Protein AF-A0AAD5USJ2-F1 (afdb_monomer_lite)

Structure (mmCIF, N/CA/C/O backbone):
data_AF-A0AAD5USJ2-F1
#
_entry.id   AF-A0AAD5USJ2-F1
#
loop_
_atom_site.group_PDB
_atom_site.id
_atom_site.type_symbol
_atom_site.label_atom_id
_atom_site.label_alt_id
_atom_site.label_comp_id
_atom_site.label_asym_id
_atom_site.label_entity_id
_atom_site.label_seq_id
_atom_site.pdbx_PDB_ins_code
_atom_site.Cartn_x
_atom_site.Cartn_y
_atom_site.Cartn_z
_atom_site.occupancy
_atom_site.B_iso_or_equiv
_atom_site.auth_seq_id
_atom_site.auth_comp_id
_atom_site.auth_asym_id
_atom_site.auth_atom_id
_atom_site.pdbx_PDB_model_num
ATOM 1 N N . MET A 1 1 ? -6.025 14.257 -30.337 1.00 33.75 1 MET A N 1
ATOM 2 C CA . MET A 1 1 ? -5.284 14.657 -29.123 1.00 33.75 1 MET A CA 1
ATOM 3 C C . MET A 1 1 ? -3.824 14.298 -29.336 1.00 33.75 1 MET A C 1
ATOM 5 O O . MET A 1 1 ? -3.564 13.199 -29.805 1.00 33.75 1 MET A O 1
ATOM 9 N N . VAL A 1 2 ? -2.898 15.233 -29.121 1.00 31.06 2 VAL A N 1
ATOM 10 C CA . VAL A 1 2 ? -1.458 14.994 -29.312 1.00 31.06 2 VAL A CA 1
ATOM 11 C C . VAL A 1 2 ? -0.993 14.044 -28.210 1.00 31.06 2 VAL A C 1
ATOM 13 O O . VAL A 1 2 ? -1.203 14.328 -27.034 1.00 31.06 2 VAL A O 1
ATOM 16 N N . GLN A 1 3 ? -0.414 12.904 -28.584 1.00 40.84 3 GLN A N 1
ATOM 17 C CA . GLN A 1 3 ? 0.202 11.975 -27.640 1.00 40.84 3 GLN A CA 1
ATOM 18 C C . GLN A 1 3 ? 1.259 12.735 -26.828 1.00 40.84 3 GLN A C 1
ATOM 20 O O . GLN A 1 3 ? 2.185 13.293 -27.415 1.00 40.84 3 GLN A O 1
ATOM 25 N N . ALA A 1 4 ? 1.113 12.794 -25.500 1.00 56.72 4 ALA A N 1
ATOM 26 C CA . ALA A 1 4 ? 2.107 13.441 -24.651 1.00 56.72 4 ALA A CA 1
ATOM 27 C C . ALA A 1 4 ? 3.484 12.798 -24.898 1.00 56.72 4 ALA A C 1
ATOM 29 O O . ALA A 1 4 ? 3.602 11.574 -24.971 1.00 56.72 4 ALA A O 1
ATOM 30 N N . ALA A 1 5 ? 4.516 13.616 -25.084 1.00 79.31 5 ALA A N 1
ATOM 31 C CA . ALA A 1 5 ? 5.892 13.143 -25.157 1.00 79.31 5 ALA A CA 1
ATOM 32 C C . ALA A 1 5 ? 6.448 12.949 -23.737 1.00 79.31 5 ALA A C 1
ATOM 34 O O . ALA A 1 5 ? 5.971 13.575 -22.787 1.00 79.31 5 ALA A O 1
ATOM 35 N N . LEU A 1 6 ? 7.468 12.100 -23.586 1.00 88.50 6 LEU A N 1
ATOM 36 C CA . LEU A 1 6 ? 8.201 12.011 -22.322 1.00 88.50 6 LEU A CA 1
ATOM 37 C C . LEU A 1 6 ? 8.867 13.363 -21.999 1.00 88.50 6 LEU A C 1
ATOM 39 O O . LEU A 1 6 ? 9.362 14.026 -22.916 1.00 88.50 6 LEU A O 1
ATOM 43 N N . PRO A 1 7 ? 8.920 13.779 -20.718 1.00 91.44 7 PRO A N 1
ATOM 44 C CA . PRO A 1 7 ? 9.649 14.979 -20.322 1.00 91.44 7 PRO A CA 1
ATOM 45 C C . PRO A 1 7 ? 11.127 14.912 -20.726 1.00 91.44 7 PRO A C 1
ATOM 47 O O . PRO A 1 7 ? 11.761 13.862 -20.610 1.00 91.44 7 PRO A O 1
ATOM 50 N N . ALA A 1 8 ? 11.704 16.048 -21.128 1.00 89.50 8 ALA A N 1
ATOM 51 C CA . ALA A 1 8 ? 13.138 16.140 -21.399 1.00 89.50 8 ALA A CA 1
ATOM 52 C C . ALA A 1 8 ? 13.951 15.688 -20.167 1.00 89.50 8 ALA A C 1
ATOM 54 O O . ALA A 1 8 ? 13.701 16.141 -19.051 1.00 89.50 8 ALA A O 1
ATOM 55 N N . GLY A 1 9 ? 14.904 14.772 -20.363 1.00 89.62 9 GLY A N 1
ATOM 56 C CA . GLY A 1 9 ? 15.682 14.147 -19.282 1.00 89.62 9 GLY A CA 1
ATOM 57 C C . GLY A 1 9 ? 15.100 12.834 -18.739 1.00 89.62 9 GLY A C 1
ATOM 58 O O . GLY A 1 9 ? 15.775 12.140 -17.981 1.00 89.62 9 GLY A O 1
ATOM 59 N N . ILE A 1 10 ? 13.889 12.447 -19.154 1.00 95.12 10 ILE A N 1
ATOM 60 C CA . ILE A 1 10 ? 13.357 11.092 -18.980 1.00 95.12 10 ILE A CA 1
ATOM 61 C C . ILE A 1 10 ? 13.534 10.345 -20.301 1.00 95.12 10 ILE A C 1
ATOM 63 O O . ILE A 1 10 ? 12.763 10.523 -21.240 1.00 95.12 10 ILE A O 1
ATOM 67 N N . VAL A 1 11 ? 14.567 9.505 -20.364 1.00 94.50 11 VAL A N 1
ATOM 68 C CA . VAL A 1 11 ? 14.884 8.692 -21.543 1.00 94.50 11 VAL A CA 1
ATOM 69 C C . VAL A 1 11 ? 14.785 7.227 -21.153 1.00 94.50 11 VAL A C 1
ATOM 71 O O . VAL A 1 11 ? 15.561 6.746 -20.329 1.00 94.50 11 VAL A O 1
ATOM 74 N N . VAL A 1 12 ? 13.806 6.524 -21.718 1.00 94.50 12 VAL A N 1
ATOM 75 C CA . VAL A 1 12 ? 13.716 5.070 -21.560 1.00 94.50 12 VAL A CA 1
ATOM 76 C C . VAL A 1 12 ? 14.845 4.443 -22.381 1.00 94.50 12 VAL A C 1
ATOM 78 O O . VAL A 1 12 ? 15.003 4.832 -23.536 1.00 94.50 12 VAL A O 1
ATOM 81 N N . PRO A 1 13 ? 15.643 3.518 -21.818 1.00 96.62 13 PRO A N 1
ATOM 82 C CA . PRO A 1 13 ? 16.751 2.915 -22.551 1.00 96.62 13 PRO A CA 1
ATOM 83 C C . PRO A 1 13 ? 16.312 2.210 -23.835 1.00 96.62 13 PRO A C 1
ATOM 85 O O . PRO A 1 13 ? 15.250 1.581 -23.866 1.00 96.62 13 PRO A O 1
ATOM 88 N N . ASP A 1 14 ? 17.169 2.269 -24.855 1.00 94.44 14 ASP A N 1
ATOM 89 C CA . ASP A 1 14 ? 16.954 1.601 -26.139 1.00 94.44 14 ASP A CA 1
ATOM 90 C C . ASP A 1 14 ? 16.688 0.098 -25.969 1.00 94.44 14 ASP A C 1
ATOM 92 O O . ASP A 1 14 ? 17.129 -0.540 -25.008 1.00 94.44 14 ASP A O 1
ATOM 96 N N . GLY A 1 15 ? 15.949 -0.476 -26.921 1.00 93.69 15 GLY A N 1
ATOM 97 C CA . GLY A 1 15 ? 15.522 -1.874 -26.861 1.00 93.69 15 GLY A CA 1
ATOM 98 C C . GLY A 1 15 ? 14.381 -2.131 -25.876 1.00 93.69 15 GLY A C 1
ATOM 99 O O . GLY A 1 15 ? 14.185 -3.276 -25.477 1.00 93.69 15 GLY A O 1
ATOM 100 N N . ASN A 1 16 ? 13.640 -1.092 -25.476 1.00 96.50 16 ASN A N 1
ATOM 101 C CA . ASN A 1 16 ? 12.398 -1.213 -24.718 1.00 96.50 16 ASN A CA 1
ATOM 102 C C . ASN A 1 16 ? 11.245 -0.530 -25.459 1.00 96.50 16 ASN A C 1
ATOM 104 O O . ASN A 1 16 ? 11.416 0.532 -26.055 1.00 96.50 16 ASN A O 1
ATOM 108 N N . GLU A 1 17 ? 10.056 -1.118 -25.386 1.00 93.56 17 GLU A N 1
ATOM 109 C CA . GLU A 1 17 ? 8.837 -0.618 -26.019 1.00 93.56 17 GLU A CA 1
ATOM 110 C C . GLU A 1 17 ? 7.698 -0.466 -25.008 1.00 93.56 17 GLU A C 1
ATOM 112 O O . GLU A 1 17 ? 7.650 -1.150 -23.983 1.00 93.56 17 GLU A O 1
ATOM 117 N N . LEU A 1 18 ? 6.800 0.487 -25.270 1.00 92.56 18 LEU A N 1
ATOM 118 C CA . LEU A 1 18 ? 5.674 0.791 -24.390 1.00 92.56 18 LEU A CA 1
ATOM 119 C C . LEU A 1 18 ? 4.691 -0.388 -24.361 1.00 92.56 18 LEU A C 1
ATOM 121 O O . LEU A 1 18 ? 4.162 -0.774 -25.398 1.00 92.56 18 LEU A O 1
ATOM 125 N N . SER A 1 19 ? 4.395 -0.892 -23.164 1.00 89.94 19 SER A N 1
ATOM 126 C CA . SER A 1 19 ? 3.460 -2.000 -22.937 1.00 89.94 19 SER A CA 1
ATOM 127 C C . SER A 1 19 ? 2.099 -1.517 -22.429 1.00 89.94 19 SER A C 1
ATOM 129 O O . SER A 1 19 ? 1.062 -1.837 -23.009 1.00 89.94 19 SER A O 1
ATOM 131 N N . ILE A 1 20 ? 2.076 -0.701 -21.368 1.00 87.69 20 ILE A N 1
ATOM 132 C CA . ILE A 1 20 ? 0.823 -0.232 -20.762 1.00 87.69 20 ILE A CA 1
ATOM 133 C C . ILE A 1 20 ? 0.947 1.178 -20.187 1.00 87.69 20 ILE A C 1
ATOM 135 O O . ILE A 1 20 ? 1.983 1.555 -19.640 1.00 87.69 20 ILE A O 1
ATOM 139 N N . LYS A 1 21 ? -0.143 1.947 -20.294 1.00 88.75 21 LYS A N 1
ATOM 140 C CA . LYS A 1 21 ? -0.335 3.236 -19.627 1.00 88.75 21 LYS A CA 1
ATOM 141 C C . LYS A 1 21 ? -1.441 3.133 -18.587 1.00 88.75 21 LYS A C 1
ATOM 143 O O . LYS A 1 21 ? -2.512 2.603 -18.884 1.00 88.75 21 LYS A O 1
ATOM 148 N N . LEU A 1 22 ? -1.184 3.669 -17.402 1.00 87.31 22 LEU A N 1
ATOM 149 C CA . LEU A 1 22 ? -2.137 3.771 -16.306 1.00 87.31 22 LEU A CA 1
ATOM 150 C C . LEU A 1 22 ? -2.152 5.196 -15.751 1.00 87.31 22 LEU A C 1
ATOM 152 O O . LEU A 1 22 ? -1.126 5.869 -15.754 1.00 87.31 22 LEU A O 1
ATOM 156 N N . GLN A 1 23 ? -3.290 5.628 -15.224 1.00 82.88 23 GLN A N 1
ATOM 157 C CA . GLN A 1 23 ? -3.440 6.892 -14.509 1.00 82.88 23 GLN A CA 1
ATOM 158 C C . GLN A 1 23 ? -3.606 6.598 -13.026 1.00 82.88 23 GLN A C 1
ATOM 160 O O . GLN A 1 23 ? -4.511 5.862 -12.638 1.00 82.88 23 GLN A O 1
ATOM 165 N N . GLY A 1 24 ? -2.703 7.121 -12.206 1.00 79.94 24 GLY A N 1
ATOM 166 C CA . GLY A 1 24 ? -2.705 6.918 -10.767 1.00 79.94 24 GLY A CA 1
ATOM 167 C C . GLY A 1 24 ? -3.239 8.127 -10.021 1.00 79.94 24 GLY A C 1
ATOM 168 O O . GLY A 1 24 ? -2.860 9.259 -10.319 1.00 79.94 24 GLY A O 1
ATOM 169 N N . MET A 1 25 ? -4.062 7.872 -9.011 1.00 68.69 25 MET A N 1
ATOM 170 C CA . MET A 1 25 ? -4.549 8.875 -8.070 1.00 68.69 25 MET A CA 1
ATOM 171 C C . MET A 1 25 ? -4.415 8.345 -6.647 1.00 68.69 25 MET A C 1
ATOM 173 O O . MET A 1 25 ? -4.746 7.190 -6.365 1.00 68.69 25 MET A O 1
ATOM 177 N N . GLY A 1 26 ? -3.944 9.192 -5.740 1.00 70.19 26 GLY A N 1
ATOM 178 C CA . GLY A 1 26 ? -3.834 8.850 -4.332 1.00 70.19 26 GLY A CA 1
ATOM 179 C C . GLY A 1 26 ? -2.985 9.853 -3.573 1.00 70.19 26 GLY A C 1
ATOM 180 O O . GLY A 1 26 ? -3.110 11.051 -3.801 1.00 70.19 26 GLY A O 1
ATOM 181 N N . THR A 1 27 ? -2.134 9.389 -2.664 1.00 74.50 27 THR A N 1
ATOM 182 C CA . THR A 1 27 ? -1.384 10.251 -1.750 1.00 74.50 27 THR A CA 1
ATOM 183 C C . THR A 1 27 ? 0.078 9.848 -1.608 1.00 74.50 27 THR A C 1
ATOM 185 O O . THR A 1 27 ? 0.449 8.672 -1.685 1.00 74.50 27 THR A O 1
ATOM 188 N N . GLN A 1 28 ? 0.913 10.857 -1.378 1.00 80.38 28 GLN A N 1
ATOM 189 C CA . GLN A 1 28 ? 2.262 10.714 -0.840 1.00 80.38 28 GLN A CA 1
ATOM 190 C C . GLN A 1 28 ? 2.194 10.981 0.667 1.00 80.38 28 GLN A C 1
ATOM 192 O O . GLN A 1 28 ? 1.644 12.003 1.085 1.00 80.38 28 GLN A O 1
ATOM 197 N N . ASN A 1 29 ? 2.729 10.072 1.477 1.00 79.75 29 ASN A N 1
ATOM 198 C CA . ASN A 1 29 ? 2.624 10.137 2.930 1.00 79.75 29 ASN A CA 1
ATOM 199 C C . ASN A 1 29 ? 4.014 10.374 3.519 1.00 79.75 29 ASN A C 1
ATOM 201 O O . ASN A 1 29 ? 4.951 9.620 3.256 1.00 79.75 29 ASN A O 1
ATOM 205 N N . TYR A 1 30 ? 4.146 11.422 4.318 1.00 81.19 30 TYR A N 1
ATOM 206 C CA . TYR A 1 30 ? 5.409 11.896 4.857 1.00 81.19 30 TYR A CA 1
ATOM 207 C C . TYR A 1 30 ? 5.410 11.878 6.377 1.00 81.19 30 TYR A C 1
ATOM 209 O O . TYR A 1 30 ? 4.389 12.156 7.009 1.00 81.19 30 TYR A O 1
ATOM 217 N N . ILE A 1 31 ? 6.592 11.660 6.947 1.00 82.25 31 ILE A N 1
ATOM 218 C CA . ILE A 1 31 ? 6.883 11.876 8.361 1.00 82.25 31 ILE A CA 1
ATOM 219 C C . ILE A 1 31 ? 8.041 12.860 8.499 1.00 82.25 31 ILE A C 1
ATOM 221 O O . ILE A 1 31 ? 9.056 12.768 7.808 1.00 82.25 31 ILE A O 1
ATOM 225 N N . CYS A 1 32 ? 7.878 13.844 9.373 1.00 84.56 32 CYS A N 1
ATOM 226 C CA . CYS A 1 32 ? 8.916 14.804 9.680 1.00 84.56 32 CYS A CA 1
ATOM 227 C C . CYS A 1 32 ? 9.980 14.123 10.530 1.00 84.56 32 CYS A C 1
ATOM 229 O O . CYS A 1 32 ? 9.722 13.690 11.657 1.00 84.56 32 CYS A O 1
ATOM 231 N N . ASN A 1 33 ? 11.186 14.035 9.988 1.00 89.25 33 ASN A N 1
ATOM 232 C CA . ASN A 1 33 ? 12.315 13.483 10.706 1.00 89.25 33 ASN A CA 1
ATOM 233 C C . ASN A 1 33 ? 12.669 14.398 11.890 1.00 89.25 33 ASN A C 1
ATOM 235 O O . ASN A 1 33 ? 12.849 15.606 11.736 1.00 89.25 33 ASN A O 1
ATOM 239 N N . THR A 1 34 ? 12.770 13.813 13.082 1.00 86.44 34 THR A N 1
ATOM 240 C CA . THR A 1 34 ? 13.031 14.535 14.336 1.00 86.44 34 THR A CA 1
ATOM 241 C C . THR A 1 34 ? 14.435 15.127 14.415 1.00 86.44 34 THR A C 1
ATOM 243 O O . THR A 1 34 ? 14.644 16.088 15.146 1.00 86.44 34 THR A O 1
ATOM 246 N N . THR A 1 35 ? 15.391 14.578 13.665 1.00 88.25 35 THR A N 1
ATOM 247 C CA . THR A 1 35 ? 16.785 15.028 13.623 1.00 88.25 35 THR A CA 1
ATOM 248 C C . THR A 1 35 ? 17.018 16.075 12.538 1.00 88.25 35 THR A C 1
ATOM 250 O O . THR A 1 35 ? 17.683 17.072 12.795 1.00 88.25 35 THR A O 1
ATOM 253 N N . SER A 1 36 ? 16.492 15.871 11.327 1.00 89.62 36 SER A N 1
ATOM 254 C CA . SER A 1 36 ? 16.727 16.786 10.202 1.00 89.62 36 SER A CA 1
ATOM 255 C C . SER A 1 36 ? 15.698 17.910 10.086 1.00 89.62 36 SER A C 1
ATOM 257 O O . SER A 1 36 ? 15.936 18.856 9.341 1.00 89.62 36 SER A O 1
ATOM 259 N N . GLY A 1 37 ? 14.556 17.817 10.778 1.00 88.69 37 GLY A N 1
ATOM 260 C CA . GLY A 1 37 ? 13.472 18.799 10.662 1.00 88.69 37 GLY A CA 1
ATOM 261 C C . GLY A 1 37 ? 12.842 18.850 9.265 1.00 88.69 37 GLY A C 1
ATOM 262 O O . GLY A 1 37 ? 12.235 19.854 8.900 1.00 88.69 37 GLY A O 1
ATOM 263 N N . ALA A 1 38 ? 13.013 17.790 8.470 1.00 90.25 38 ALA A N 1
ATOM 264 C CA . ALA A 1 38 ? 12.520 17.697 7.103 1.00 90.25 38 ALA A CA 1
ATOM 265 C C . ALA A 1 38 ? 11.590 16.494 6.932 1.00 90.25 38 ALA A C 1
ATOM 267 O O . ALA A 1 38 ? 11.807 15.427 7.514 1.00 90.25 38 ALA A O 1
ATOM 268 N N . PHE A 1 39 ? 10.569 16.653 6.090 1.00 90.12 39 PHE A N 1
ATOM 269 C CA . PHE A 1 39 ? 9.704 15.549 5.697 1.00 90.12 39 PHE A CA 1
ATOM 270 C C . PHE A 1 39 ? 10.482 14.503 4.892 1.00 90.12 39 PHE A C 1
ATOM 272 O O . PHE A 1 39 ? 11.063 14.803 3.848 1.00 90.12 39 PHE A O 1
ATOM 279 N N . ALA A 1 40 ? 10.438 13.260 5.359 1.00 88.94 40 ALA A N 1
ATOM 280 C CA . ALA A 1 40 ? 10.841 12.079 4.613 1.00 88.94 40 ALA A CA 1
ATOM 281 C C . ALA A 1 40 ? 9.590 11.369 4.086 1.00 88.94 40 ALA A C 1
ATOM 283 O O . ALA A 1 40 ? 8.576 11.307 4.784 1.00 88.94 40 ALA A O 1
ATOM 284 N N . LEU A 1 41 ? 9.652 10.861 2.851 1.00 87.19 41 LEU A N 1
ATOM 285 C CA . LEU A 1 41 ? 8.581 10.026 2.313 1.00 87.19 41 LEU A CA 1
ATOM 286 C C . LEU A 1 41 ? 8.577 8.704 3.081 1.00 87.19 41 LEU A C 1
ATOM 288 O O . LEU A 1 41 ? 9.574 7.986 3.070 1.00 87.19 41 LEU A O 1
ATOM 292 N N . ASP A 1 42 ? 7.466 8.419 3.741 1.00 79.25 42 ASP A N 1
ATOM 293 C CA . ASP A 1 42 ? 7.263 7.232 4.568 1.00 79.25 42 ASP A CA 1
ATOM 294 C C . ASP A 1 42 ? 6.561 6.132 3.770 1.00 79.25 42 ASP A C 1
ATOM 296 O O . ASP A 1 42 ? 7.016 4.991 3.700 1.00 79.25 42 ASP A O 1
ATOM 300 N N . SER A 1 43 ? 5.465 6.496 3.108 1.00 71.56 43 SER A N 1
ATOM 301 C CA . SER A 1 43 ? 4.642 5.563 2.351 1.00 71.56 43 SER A CA 1
ATOM 302 C C . SER A 1 43 ? 3.891 6.265 1.226 1.00 71.56 43 SER A C 1
ATOM 304 O O . SER A 1 43 ? 3.892 7.489 1.085 1.00 71.56 43 SER A O 1
ATOM 306 N N . VAL A 1 44 ? 3.255 5.463 0.382 1.00 75.50 44 VAL A N 1
ATOM 307 C CA . VAL A 1 44 ? 2.423 5.922 -0.727 1.00 75.50 44 VAL A CA 1
ATOM 308 C C . VAL A 1 44 ? 1.174 5.071 -0.790 1.00 75.50 44 VAL A C 1
ATOM 310 O O . VAL A 1 44 ? 1.173 3.899 -0.406 1.00 75.50 44 VAL A O 1
ATOM 313 N N . THR A 1 45 ? 0.104 5.649 -1.304 1.00 68.19 45 THR A N 1
ATOM 314 C CA . THR A 1 45 ? -1.089 4.892 -1.659 1.00 68.19 45 THR A CA 1
ATOM 315 C C . THR A 1 45 ? -1.625 5.489 -2.931 1.00 68.19 45 THR A C 1
ATOM 317 O O . THR A 1 45 ? -1.973 6.659 -2.944 1.00 68.19 45 THR A O 1
ATOM 320 N N . SER A 1 46 ? -1.659 4.727 -4.013 1.00 75.44 46 SER A N 1
ATOM 321 C CA 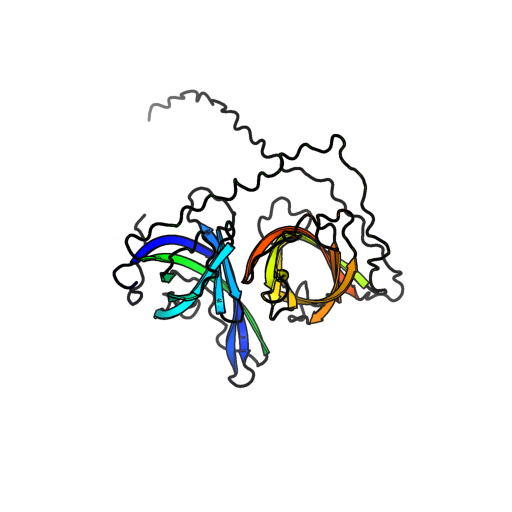. SER A 1 46 ? -2.254 5.190 -5.262 1.00 75.44 46 SER A CA 1
ATOM 322 C C . SER A 1 46 ? -2.968 4.046 -5.955 1.00 75.44 46 SER A C 1
ATOM 324 O O . SER A 1 46 ? -2.460 2.925 -6.008 1.00 75.44 46 SER A O 1
ATOM 326 N N . THR A 1 47 ? -4.159 4.341 -6.460 1.00 70.12 47 THR A N 1
ATOM 327 C CA . THR A 1 47 ? -4.938 3.428 -7.294 1.00 70.12 47 THR A CA 1
ATOM 328 C C . THR A 1 47 ? -4.726 3.825 -8.740 1.00 70.12 47 THR A C 1
ATOM 330 O O . THR A 1 47 ? -4.831 5.003 -9.081 1.00 70.12 47 THR A O 1
ATOM 333 N N . LEU A 1 48 ? -4.382 2.848 -9.573 1.00 81.69 48 LEU A N 1
ATOM 334 C CA . LEU A 1 48 ? -4.044 3.040 -10.971 1.00 81.69 48 LEU A CA 1
ATOM 335 C C . LEU A 1 48 ? -5.147 2.458 -11.852 1.00 81.69 48 LEU A C 1
ATOM 337 O O . LEU A 1 48 ? -5.500 1.286 -11.729 1.00 81.69 48 LEU A O 1
ATOM 341 N N . PHE A 1 49 ? -5.638 3.267 -12.781 1.00 74.00 49 PHE A N 1
ATOM 342 C CA . PHE A 1 49 ? -6.704 2.928 -13.716 1.00 74.00 49 PHE A CA 1
ATOM 343 C C . PHE A 1 49 ? -6.156 2.867 -15.137 1.00 74.00 49 PHE A C 1
ATOM 345 O O . PHE A 1 49 ? -5.205 3.571 -15.477 1.00 74.00 49 PHE A O 1
ATOM 352 N N . LYS A 1 50 ? -6.737 2.014 -15.983 1.00 79.81 50 LYS A N 1
ATOM 353 C CA . LYS A 1 50 ? -6.391 1.997 -17.407 1.00 79.81 50 LYS A CA 1
ATOM 354 C C . LYS A 1 50 ? -6.984 3.236 -18.076 1.00 79.81 50 LYS A C 1
ATOM 356 O O . LYS A 1 50 ? -8.127 3.587 -17.805 1.00 79.81 50 LYS A O 1
ATOM 361 N N . GLU A 1 51 ? -6.220 3.863 -18.965 1.00 69.81 51 GLU A N 1
ATOM 362 C CA . GLU A 1 51 ? -6.736 4.936 -19.818 1.00 69.81 51 GLU A CA 1
ATOM 363 C C . GLU A 1 51 ? -7.897 4.377 -20.666 1.00 69.81 51 GLU A C 1
ATOM 365 O O . GLU A 1 51 ? -7.720 3.417 -21.421 1.00 69.81 51 GLU A O 1
ATOM 370 N N . SER A 1 52 ? -9.103 4.915 -20.477 1.00 57.47 52 SER A N 1
ATOM 371 C CA . SER A 1 52 ? -10.340 4.429 -21.095 1.00 57.47 52 SER A CA 1
ATOM 372 C C . SER A 1 52 ? -11.280 5.599 -21.373 1.00 57.47 52 SER A C 1
ATOM 374 O O . SER A 1 52 ? -11.363 6.536 -20.581 1.00 57.47 52 SER A O 1
ATOM 376 N N . THR A 1 53 ? -12.005 5.539 -22.491 1.00 44.94 53 THR A N 1
ATOM 377 C CA . THR A 1 53 ? -13.123 6.451 -22.791 1.00 44.94 53 THR A CA 1
ATOM 378 C C . THR A 1 53 ? -14.385 6.092 -22.013 1.00 44.94 53 THR A C 1
ATOM 380 O O . THR A 1 53 ? -15.243 6.947 -21.811 1.00 44.94 53 THR A O 1
ATOM 383 N N . ASP A 1 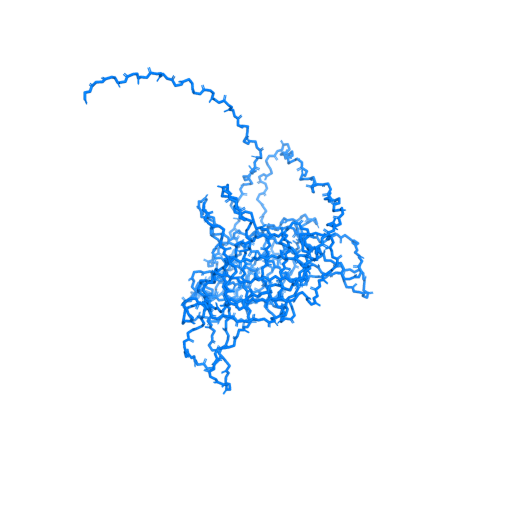54 ? -14.476 4.844 -21.553 1.00 43.91 54 ASP A N 1
ATOM 384 C CA . ASP A 1 54 ? -15.549 4.355 -20.701 1.00 43.91 54 ASP A CA 1
ATOM 385 C C . ASP A 1 54 ? -15.093 4.475 -19.249 1.00 43.91 54 ASP A C 1
ATOM 387 O O . ASP A 1 54 ? -14.068 3.905 -18.861 1.00 43.91 54 ASP A O 1
ATOM 391 N N . PHE A 1 55 ? -15.833 5.246 -18.457 1.00 39.47 55 PHE A N 1
ATOM 392 C CA . PHE A 1 55 ? -15.522 5.570 -17.065 1.00 39.47 55 PHE A CA 1
ATOM 393 C C . PHE A 1 55 ? -15.732 4.343 -16.153 1.00 39.47 55 PHE A C 1
ATOM 395 O O . PHE A 1 55 ? -16.647 4.292 -15.336 1.00 39.47 55 PHE A O 1
ATOM 402 N N . SER A 1 56 ? -14.908 3.307 -16.320 1.00 46.78 56 SER A N 1
ATOM 403 C CA . SER A 1 56 ? -14.878 2.137 -15.446 1.00 46.78 56 SER A CA 1
ATOM 404 C C . SER A 1 56 ? -13.944 2.435 -14.280 1.00 46.78 56 SER A C 1
ATOM 406 O O . SER A 1 56 ? -12.726 2.428 -14.442 1.00 46.78 56 SER A O 1
ATOM 408 N N . LEU A 1 57 ? -14.493 2.666 -13.086 1.00 53.19 57 LEU A N 1
ATOM 409 C CA . LEU A 1 57 ? -13.726 2.838 -11.839 1.00 53.19 57 LEU A CA 1
ATOM 410 C C . LEU A 1 57 ? -13.107 1.524 -11.330 1.00 53.19 57 LEU A C 1
ATOM 412 O O . LEU A 1 57 ? -12.929 1.339 -10.129 1.00 53.19 57 LEU A O 1
ATOM 416 N N . THR A 1 58 ? -12.806 0.585 -12.223 1.00 61.47 58 THR A N 1
ATOM 417 C CA . THR A 1 58 ? -12.172 -0.683 -11.867 1.00 61.47 58 THR A CA 1
ATOM 418 C C . THR A 1 58 ? -10.672 -0.447 -11.735 1.00 61.47 58 THR A C 1
ATOM 420 O O . THR A 1 58 ? -10.038 -0.093 -12.733 1.00 61.47 58 THR A O 1
ATOM 423 N N . PRO A 1 59 ? -10.080 -0.637 -10.543 1.00 65.19 59 PRO A N 1
ATOM 424 C CA . PRO A 1 59 ? -8.637 -0.562 -10.385 1.00 65.19 59 PRO A CA 1
ATOM 425 C C . PRO A 1 59 ? -7.944 -1.559 -11.312 1.00 65.19 59 PRO A C 1
ATOM 427 O O . PRO A 1 59 ? -8.299 -2.735 -11.348 1.00 65.19 59 PRO A O 1
ATOM 430 N N . THR A 1 60 ? -6.936 -1.098 -12.043 1.00 75.12 60 THR A N 1
ATOM 431 C CA . THR A 1 60 ? -6.051 -1.968 -12.826 1.00 75.12 60 THR A CA 1
ATOM 432 C C . THR A 1 60 ? -4.851 -2.397 -11.992 1.00 75.12 60 THR A C 1
ATOM 434 O O . THR A 1 60 ? -4.377 -3.526 -12.108 1.00 75.12 60 THR A O 1
ATOM 437 N N . ALA A 1 61 ? -4.349 -1.499 -11.145 1.00 79.19 61 ALA A N 1
ATOM 438 C CA . ALA A 1 61 ? -3.229 -1.768 -10.260 1.00 79.19 61 ALA A CA 1
ATOM 439 C C . ALA A 1 61 ? -3.256 -0.865 -9.021 1.00 79.19 61 ALA A C 1
ATOM 441 O O . ALA A 1 61 ? -3.965 0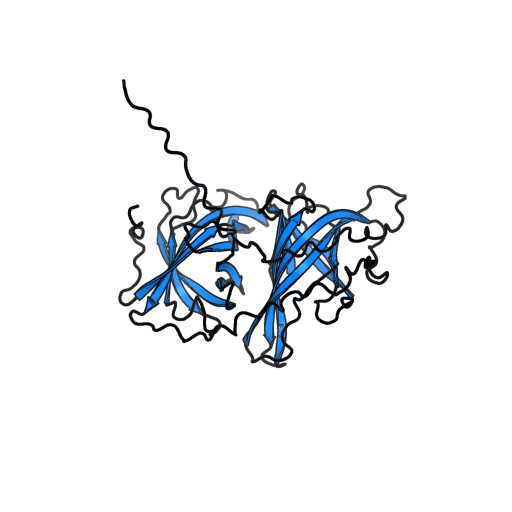.140 -8.968 1.00 79.19 61 ALA A O 1
ATOM 442 N N . TYR A 1 62 ? -2.416 -1.197 -8.051 1.00 76.12 62 TYR A N 1
ATOM 443 C CA . TYR A 1 62 ? -2.143 -0.397 -6.865 1.00 76.12 62 TYR A CA 1
ATOM 444 C C . TYR A 1 62 ? -0.656 -0.059 -6.799 1.00 76.12 62 TYR A C 1
ATOM 446 O O . TYR A 1 62 ? 0.182 -0.851 -7.225 1.00 76.12 62 TYR A O 1
ATOM 454 N N . TYR A 1 63 ? -0.325 1.105 -6.249 1.00 84.31 63 TYR A N 1
ATOM 455 C CA . TYR A 1 63 ? 1.037 1.522 -5.933 1.00 84.31 63 TYR A CA 1
ATOM 456 C C . TYR A 1 63 ? 1.155 1.777 -4.432 1.00 84.31 63 TYR A C 1
ATOM 458 O O . TYR A 1 63 ? 0.521 2.690 -3.895 1.00 84.31 63 TYR A O 1
ATOM 466 N N . ILE A 1 64 ? 1.970 0.954 -3.774 1.00 72.12 64 ILE A N 1
ATOM 467 C CA . ILE A 1 64 ? 2.224 0.977 -2.330 1.00 72.12 64 ILE A CA 1
ATOM 468 C C . ILE A 1 64 ? 3.707 0.714 -2.047 1.00 72.12 64 ILE A C 1
ATOM 470 O O . ILE A 1 64 ? 4.486 0.425 -2.957 1.00 72.12 64 ILE A O 1
ATOM 474 N N . PHE A 1 65 ? 4.115 0.799 -0.781 1.00 77.00 65 PHE A N 1
ATOM 475 C CA . PHE A 1 65 ? 5.424 0.305 -0.349 1.00 77.00 65 PHE A CA 1
ATOM 476 C C . PHE A 1 65 ? 5.284 -1.111 0.222 1.00 77.00 65 PHE A C 1
ATOM 478 O O . PHE A 1 65 ? 4.448 -1.347 1.090 1.00 77.00 65 PHE A O 1
ATOM 485 N N . VAL A 1 66 ? 6.110 -2.043 -0.257 1.00 64.44 66 VAL A N 1
ATOM 486 C CA . VAL A 1 66 ? 6.257 -3.406 0.281 1.00 64.44 66 VAL A CA 1
ATOM 487 C C . VAL A 1 66 ? 7.681 -3.518 0.810 1.00 64.44 66 VAL A C 1
ATOM 489 O O . VAL A 1 66 ? 8.624 -3.237 0.071 1.00 64.44 66 VAL A O 1
ATOM 492 N N . ASP A 1 67 ? 7.839 -3.820 2.100 1.00 70.25 67 ASP A N 1
ATOM 493 C CA . ASP A 1 67 ? 9.134 -3.822 2.803 1.00 70.25 67 ASP A CA 1
ATOM 494 C C . ASP A 1 67 ? 9.945 -2.529 2.587 1.00 70.25 67 ASP A C 1
ATOM 496 O O . ASP A 1 67 ? 11.148 -2.547 2.315 1.00 70.25 67 ASP A O 1
ATOM 500 N N . GLY A 1 68 ? 9.253 -1.384 2.634 1.00 71.56 68 GLY A N 1
ATOM 501 C CA . GLY A 1 68 ? 9.837 -0.057 2.410 1.00 71.56 68 GLY A CA 1
ATOM 502 C C . GLY A 1 68 ? 10.209 0.252 0.953 1.00 71.56 68 GLY A C 1
ATOM 503 O O . GLY A 1 68 ? 10.819 1.286 0.690 1.00 71.56 68 GLY A O 1
ATOM 504 N N . LYS A 1 69 ? 9.861 -0.618 -0.007 1.00 79.88 69 LYS A N 1
ATOM 505 C CA . LYS A 1 69 ? 10.200 -0.454 -1.428 1.00 79.88 69 LYS A CA 1
ATOM 506 C C . LYS A 1 69 ? 8.970 -0.114 -2.277 1.00 79.88 69 LYS A C 1
ATOM 508 O O . LYS A 1 69 ? 7.947 -0.794 -2.157 1.00 79.88 69 LYS A O 1
ATOM 513 N N . PRO A 1 70 ? 9.067 0.866 -3.195 1.00 88.88 70 PRO A N 1
ATOM 514 C CA . PRO A 1 70 ? 7.970 1.237 -4.084 1.00 88.88 70 PRO A CA 1
ATOM 515 C C . PRO A 1 70 ? 7.610 0.074 -5.012 1.00 88.88 70 PRO A C 1
ATOM 517 O O . PRO A 1 70 ? 8.434 -0.363 -5.819 1.00 88.88 70 PRO A O 1
ATOM 520 N N . THR A 1 71 ? 6.379 -0.417 -4.890 1.00 82.88 71 THR A N 1
ATOM 521 C CA . THR A 1 71 ? 5.905 -1.623 -5.568 1.00 82.88 71 THR A CA 1
ATOM 522 C C . THR A 1 71 ? 4.529 -1.388 -6.182 1.00 82.88 71 THR A C 1
ATOM 524 O O . THR A 1 71 ? 3.615 -0.875 -5.534 1.00 82.88 71 THR A O 1
ATOM 527 N N . TRP A 1 72 ? 4.396 -1.772 -7.448 1.00 91.69 72 TRP A N 1
ATOM 528 C CA . TRP A 1 72 ? 3.145 -1.779 -8.194 1.00 91.69 72 TRP A CA 1
ATOM 529 C C . TRP A 1 72 ? 2.601 -3.199 -8.237 1.00 91.69 72 TRP A C 1
ATOM 531 O O . TRP A 1 72 ? 3.370 -4.147 -8.389 1.00 91.69 72 TRP A O 1
ATOM 541 N N . ILE A 1 73 ? 1.289 -3.340 -8.080 1.00 75.00 73 ILE A N 1
ATOM 542 C CA . ILE A 1 73 ? 0.606 -4.626 -7.911 1.00 75.00 73 ILE A CA 1
ATOM 543 C C . ILE A 1 73 ? -0.616 -4.652 -8.822 1.00 75.00 73 ILE A C 1
ATOM 545 O O . ILE A 1 73 ? -1.450 -3.756 -8.737 1.00 75.00 73 ILE A O 1
ATOM 549 N N . SER A 1 74 ? -0.712 -5.646 -9.702 1.00 77.25 74 SER A N 1
ATOM 550 C CA . SER A 1 74 ? -1.863 -5.826 -10.589 1.00 77.25 74 SER A CA 1
ATOM 551 C C . SER A 1 74 ? -3.087 -6.228 -9.778 1.00 77.25 74 SER A C 1
ATOM 553 O O . SER A 1 74 ? -3.012 -7.153 -8.975 1.00 77.25 74 SER A O 1
ATOM 555 N N . ALA A 1 75 ? -4.219 -5.564 -10.008 1.00 64.81 75 ALA A N 1
ATOM 556 C CA . ALA A 1 75 ? -5.471 -5.892 -9.331 1.00 64.81 75 ALA A CA 1
ATOM 557 C C . ALA A 1 75 ? -6.124 -7.180 -9.869 1.00 64.81 75 ALA A C 1
ATOM 559 O O . ALA A 1 75 ? -6.977 -7.751 -9.201 1.00 64.81 75 ALA A O 1
ATOM 560 N N . ALA A 1 76 ? -5.757 -7.623 -11.079 1.00 61.81 76 ALA A N 1
ATOM 561 C CA . ALA A 1 76 ? -6.418 -8.741 -11.759 1.00 61.81 76 ALA A CA 1
ATOM 562 C C . ALA A 1 76 ? -5.658 -10.071 -11.655 1.00 61.81 76 ALA A C 1
ATOM 564 O O . ALA A 1 76 ? -6.270 -11.136 -11.673 1.00 61.81 76 ALA A O 1
ATOM 565 N N . ASP A 1 77 ? -4.327 -10.015 -11.614 1.00 62.06 77 ASP A N 1
ATOM 566 C CA . ASP A 1 77 ? -3.459 -11.199 -11.693 1.00 62.06 77 ASP A CA 1
ATOM 567 C C . ASP A 1 77 ? -2.360 -11.223 -10.634 1.00 62.06 77 ASP A C 1
ATOM 569 O O . ASP A 1 77 ? -1.592 -12.180 -10.578 1.00 62.06 77 ASP A O 1
ATOM 573 N N . ASN A 1 78 ? -2.288 -10.194 -9.787 1.00 56.91 78 ASN A N 1
ATOM 574 C CA . ASN A 1 78 ? -1.358 -10.116 -8.667 1.00 56.91 78 ASN A CA 1
ATOM 575 C C . ASN A 1 78 ? 0.125 -10.103 -9.049 1.00 56.91 78 ASN A C 1
ATOM 577 O O . ASN A 1 78 ? 0.978 -10.185 -8.163 1.00 56.91 78 ASN A O 1
ATOM 581 N N . SER A 1 79 ? 0.468 -9.971 -10.333 1.00 76.06 79 SER A N 1
ATOM 582 C CA . SER A 1 79 ? 1.845 -9.682 -10.727 1.00 76.06 79 SER A CA 1
ATOM 583 C C . SER A 1 79 ? 2.307 -8.388 -10.061 1.00 76.06 79 SER A C 1
ATOM 585 O O . SER A 1 79 ? 1.524 -7.447 -9.882 1.00 76.06 79 SER A O 1
ATOM 587 N N . THR A 1 80 ? 3.574 -8.346 -9.649 1.00 80.81 80 THR A N 1
ATOM 588 C CA . THR A 1 80 ? 4.168 -7.162 -9.024 1.00 80.81 80 THR A CA 1
ATOM 589 C C . THR A 1 80 ? 5.381 -6.668 -9.783 1.00 80.81 80 THR A C 1
ATOM 591 O O . THR A 1 80 ? 6.038 -7.415 -10.505 1.00 80.81 80 THR A O 1
ATOM 594 N N . ILE A 1 81 ? 5.712 -5.397 -9.587 1.00 95.06 81 ILE A N 1
ATOM 595 C CA . ILE A 1 81 ? 6.995 -4.843 -9.999 1.00 95.06 81 ILE A CA 1
ATOM 596 C C . ILE A 1 81 ? 7.475 -3.833 -8.962 1.00 95.06 81 ILE A C 1
ATOM 598 O O . ILE A 1 81 ? 6.727 -2.953 -8.547 1.00 95.06 81 ILE A O 1
ATOM 602 N N . THR A 1 82 ? 8.728 -3.949 -8.535 1.00 93.00 82 THR A N 1
ATOM 603 C CA . THR A 1 82 ? 9.411 -2.988 -7.662 1.00 93.00 82 THR A CA 1
ATOM 604 C C . THR A 1 82 ? 10.385 -2.167 -8.499 1.00 93.00 82 THR A C 1
ATOM 606 O O . THR A 1 82 ? 11.158 -2.720 -9.288 1.00 93.00 82 THR A O 1
ATOM 609 N N . GLY A 1 83 ? 10.367 -0.845 -8.322 1.00 94.75 83 GLY A N 1
ATOM 610 C CA . GLY A 1 83 ? 11.181 0.086 -9.106 1.00 94.75 83 GLY A CA 1
ATOM 611 C C . GLY A 1 83 ? 12.285 0.766 -8.311 1.00 94.75 83 GLY A C 1
ATOM 612 O O . GLY A 1 83 ? 12.048 1.256 -7.213 1.00 94.75 83 GLY A O 1
ATOM 613 N N . ALA A 1 84 ? 13.471 0.892 -8.898 1.00 95.62 84 ALA A N 1
ATOM 614 C CA . ALA A 1 84 ? 14.514 1.788 -8.408 1.00 95.62 84 ALA A CA 1
ATOM 615 C C . ALA A 1 84 ? 14.604 3.031 -9.309 1.00 95.62 84 ALA A C 1
ATOM 617 O O . ALA A 1 84 ? 14.687 2.873 -10.532 1.00 95.62 84 ALA A O 1
ATOM 618 N N . PRO A 1 85 ? 14.616 4.261 -8.758 1.00 96.19 85 PRO A N 1
ATOM 619 C CA . PRO A 1 85 ? 14.811 5.468 -9.556 1.00 96.19 85 PRO A CA 1
ATOM 620 C C . PRO A 1 85 ? 16.124 5.413 -10.350 1.00 96.19 85 PRO A C 1
ATOM 622 O O . PRO A 1 85 ? 17.152 4.980 -9.836 1.00 96.19 85 PRO A O 1
ATOM 625 N N . GLN A 1 86 ? 16.087 5.852 -11.605 1.00 97.44 86 GLN A N 1
ATOM 626 C CA . GLN A 1 86 ? 17.258 5.985 -12.484 1.00 97.44 86 GLN A CA 1
ATOM 627 C C . GLN A 1 86 ? 17.463 7.426 -12.939 1.00 97.44 86 GLN A C 1
ATOM 629 O O . GLN A 1 86 ? 18.593 7.884 -13.057 1.00 97.44 86 GLN A O 1
ATOM 634 N N . ALA A 1 87 ? 16.369 8.149 -13.164 1.00 96.94 87 ALA A N 1
ATOM 635 C CA . ALA A 1 87 ? 16.394 9.569 -13.473 1.00 96.94 87 ALA A CA 1
ATOM 636 C C . ALA A 1 87 ? 15.230 10.266 -12.774 1.00 96.94 87 ALA A C 1
ATOM 638 O O . ALA A 1 87 ? 14.173 9.671 -12.544 1.00 96.94 87 ALA A O 1
ATOM 639 N N . LYS A 1 88 ? 15.435 11.537 -12.435 1.00 97.38 88 LYS A N 1
ATOM 640 C CA . LYS A 1 88 ? 14.452 12.382 -11.764 1.00 97.38 88 LYS A CA 1
ATOM 641 C C . LYS A 1 88 ? 14.499 13.768 -12.390 1.00 97.38 88 LYS A C 1
ATOM 643 O O . LYS A 1 88 ? 15.553 14.393 -12.409 1.00 97.38 88 LYS A O 1
ATOM 648 N N . VAL A 1 89 ? 13.359 14.235 -12.883 1.00 96.44 89 VAL A N 1
ATOM 649 C CA . VAL A 1 89 ? 13.208 15.549 -13.516 1.00 96.44 89 VAL A CA 1
ATOM 650 C C . VAL A 1 89 ? 12.120 16.315 -12.767 1.00 96.44 89 VAL A C 1
ATOM 652 O O . VAL A 1 89 ? 11.056 15.740 -12.513 1.00 96.44 89 VAL A O 1
ATOM 655 N N . PRO A 1 90 ? 12.347 17.585 -12.382 1.00 95.94 90 PRO A N 1
ATOM 656 C CA . PRO A 1 90 ? 11.316 18.398 -11.746 1.00 95.94 90 PRO A CA 1
ATOM 657 C C . PRO A 1 90 ? 10.001 18.394 -12.537 1.00 95.94 90 PRO A C 1
ATOM 659 O O . PRO A 1 90 ? 9.993 18.350 -13.768 1.00 95.94 90 PRO A O 1
ATOM 662 N N . ALA A 1 91 ? 8.878 18.421 -11.825 1.00 90.44 91 ALA A N 1
ATOM 663 C CA . ALA A 1 91 ? 7.587 18.696 -12.443 1.00 90.44 91 ALA A CA 1
ATOM 664 C C . ALA A 1 91 ? 7.507 20.168 -12.874 1.00 90.44 91 ALA A C 1
ATOM 666 O O . ALA A 1 91 ? 8.236 21.007 -12.345 1.00 90.44 91 ALA A O 1
ATOM 667 N N . THR A 1 92 ? 6.586 20.498 -13.784 1.00 86.50 92 THR A N 1
ATOM 668 C CA . THR A 1 92 ? 6.360 21.884 -14.237 1.00 86.50 92 THR A CA 1
ATOM 669 C C . THR A 1 92 ? 6.114 22.836 -13.064 1.00 86.50 92 THR A C 1
ATOM 671 O O . THR A 1 92 ? 6.649 23.939 -13.047 1.00 86.50 92 THR A O 1
ATOM 674 N N . ASN A 1 93 ? 5.359 22.388 -12.055 1.00 85.81 93 ASN A N 1
ATOM 675 C CA . ASN A 1 93 ? 5.194 23.092 -10.787 1.00 85.81 93 ASN A CA 1
ATOM 676 C C . ASN A 1 93 ? 5.912 22.335 -9.658 1.00 85.81 93 ASN A C 1
ATOM 678 O O . ASN A 1 93 ? 5.289 21.614 -8.883 1.00 85.81 93 ASN A O 1
ATOM 682 N N . ALA A 1 94 ? 7.236 22.471 -9.584 1.00 89.75 94 ALA A N 1
ATOM 683 C CA . ALA A 1 94 ? 8.072 21.713 -8.650 1.00 89.75 94 ALA A CA 1
ATOM 684 C C . ALA A 1 94 ? 7.854 22.052 -7.160 1.00 89.75 94 ALA A C 1
ATOM 686 O O . ALA A 1 94 ? 8.293 21.289 -6.302 1.00 89.75 94 ALA A O 1
ATOM 687 N N . SER A 1 95 ? 7.195 23.170 -6.830 1.00 84.69 95 SER A N 1
ATOM 688 C CA . SER A 1 95 ? 6.835 23.501 -5.443 1.00 84.69 95 SER A CA 1
ATOM 689 C C . SER A 1 95 ? 5.557 22.801 -4.970 1.00 84.69 95 SER A C 1
ATOM 691 O O . SER A 1 95 ? 5.323 22.724 -3.768 1.00 84.69 95 SER A O 1
ATOM 693 N N . PHE A 1 96 ? 4.749 22.275 -5.894 1.00 82.12 96 PHE A N 1
ATOM 694 C CA . PHE A 1 96 ? 3.483 21.593 -5.608 1.00 82.12 96 PHE A CA 1
ATOM 695 C C . PHE A 1 96 ? 3.518 20.102 -5.963 1.00 82.12 96 PHE A C 1
ATOM 697 O O . PHE A 1 96 ? 2.946 19.269 -5.261 1.00 82.12 96 PHE A O 1
ATOM 704 N N . SER A 1 97 ? 4.199 19.758 -7.053 1.00 89.06 97 SER A N 1
ATOM 705 C CA . SER A 1 97 ? 4.213 18.415 -7.615 1.00 89.06 97 SER A CA 1
ATOM 706 C C . SER A 1 97 ? 5.509 17.676 -7.321 1.00 89.06 97 SER A C 1
ATOM 708 O O . SER A 1 97 ? 6.600 18.198 -7.562 1.00 89.06 97 SER A O 1
ATOM 710 N N . VAL A 1 98 ? 5.394 16.406 -6.922 1.00 94.62 98 VAL A N 1
ATOM 711 C CA . VAL A 1 98 ? 6.563 15.521 -6.854 1.00 94.62 98 VAL A CA 1
ATOM 712 C C . VAL A 1 98 ? 7.229 15.390 -8.225 1.00 94.62 98 VAL A C 1
ATOM 714 O O . VAL A 1 98 ? 6.548 15.457 -9.246 1.00 94.62 98 VAL A O 1
ATOM 717 N N . PRO A 1 99 ? 8.541 15.135 -8.302 1.00 96.88 99 PRO A N 1
ATOM 718 C CA . PRO A 1 99 ? 9.220 15.036 -9.591 1.00 96.88 99 PRO A CA 1
ATOM 719 C C . PRO A 1 99 ? 8.775 13.842 -10.444 1.00 96.88 99 PRO A C 1
ATOM 721 O O . PRO A 1 99 ? 8.416 12.772 -9.924 1.00 96.88 99 PRO A O 1
ATOM 724 N N . ASN A 1 100 ? 8.880 14.038 -11.759 1.00 96.19 100 ASN A N 1
ATOM 725 C CA . ASN A 1 100 ? 8.799 12.985 -12.761 1.00 96.19 100 ASN A CA 1
ATOM 726 C C . ASN A 1 100 ? 10.002 12.053 -12.596 1.00 96.19 100 ASN A C 1
ATOM 728 O O . ASN A 1 100 ? 11.114 12.512 -12.318 1.00 96.19 100 ASN A O 1
ATOM 732 N N . VAL A 1 101 ? 9.801 10.750 -12.761 1.00 97.75 101 VAL A N 1
ATOM 733 C CA . VAL A 1 101 ? 10.861 9.759 -12.545 1.00 97.75 101 VAL A CA 1
ATOM 734 C C . VAL A 1 101 ? 10.853 8.674 -13.611 1.00 97.75 101 VAL A C 1
ATOM 736 O O . VAL A 1 101 ? 9.795 8.200 -14.020 1.00 97.75 101 VAL A O 1
ATOM 739 N N . LEU A 1 102 ? 12.053 8.255 -14.006 1.00 98.25 102 LEU A N 1
ATOM 740 C CA . LEU A 1 102 ? 12.308 6.978 -14.662 1.00 98.25 102 LEU A CA 1
ATOM 741 C C . LEU A 1 102 ? 12.690 5.976 -13.581 1.00 98.25 102 LEU A C 1
ATOM 743 O O . LEU A 1 102 ? 13.567 6.258 -12.760 1.00 98.25 102 LEU A O 1
ATOM 747 N N . LEU A 1 103 ? 12.075 4.805 -13.612 1.00 98.50 103 LEU A N 1
ATOM 748 C CA . LEU A 1 103 ? 12.391 3.684 -12.748 1.00 98.50 103 LEU A CA 1
ATOM 749 C C . LEU A 1 103 ? 12.861 2.493 -13.580 1.00 98.50 103 LEU A C 1
ATOM 751 O O . LEU A 1 103 ? 12.335 2.219 -14.659 1.00 98.50 103 LEU A O 1
ATOM 755 N N . LYS A 1 104 ? 13.841 1.769 -13.042 1.00 98.31 104 LYS A N 1
ATOM 756 C CA . LYS A 1 104 ? 14.239 0.440 -13.507 1.00 98.31 104 LYS A CA 1
ATOM 757 C C . LYS A 1 104 ? 13.564 -0.609 -12.636 1.00 98.31 104 LYS A C 1
ATOM 759 O O . LYS A 1 104 ? 13.583 -0.484 -11.411 1.00 98.31 104 LYS A O 1
ATOM 764 N N . ALA A 1 105 ? 13.004 -1.639 -13.256 1.00 97.69 105 ALA A N 1
ATOM 765 C CA . ALA A 1 105 ? 12.528 -2.820 -12.553 1.00 97.69 105 ALA A CA 1
ATOM 766 C C . ALA A 1 105 ? 13.699 -3.526 -11.853 1.00 97.69 105 ALA A C 1
ATOM 768 O O . ALA A 1 105 ? 14.701 -3.855 -12.489 1.00 97.69 105 ALA A O 1
ATOM 769 N N . VAL A 1 106 ? 13.580 -3.745 -10.544 1.00 96.50 106 VAL A N 1
ATOM 770 C CA . VAL A 1 106 ? 14.628 -4.400 -9.736 1.00 96.50 106 VAL A CA 1
ATOM 771 C C . VAL A 1 106 ? 14.162 -5.679 -9.052 1.00 96.50 106 VAL A C 1
ATOM 773 O O . VAL A 1 106 ? 14.997 -6.497 -8.683 1.00 96.50 106 VAL A O 1
ATOM 776 N N . ALA A 1 107 ? 12.853 -5.866 -8.890 1.00 89.12 107 ALA A N 1
ATOM 777 C CA . ALA A 1 107 ? 12.270 -7.100 -8.382 1.00 89.12 107 ALA A CA 1
ATOM 778 C C . ALA A 1 107 ? 10.830 -7.258 -8.883 1.00 89.12 107 ALA A C 1
ATOM 780 O O . ALA A 1 107 ? 10.162 -6.273 -9.192 1.00 89.12 107 ALA A O 1
ATOM 781 N N . ASN A 1 108 ? 10.362 -8.499 -8.940 1.00 85.69 108 ASN A N 1
ATOM 782 C CA . ASN A 1 108 ? 8.967 -8.875 -9.137 1.00 85.69 108 ASN A CA 1
ATOM 783 C C . ASN A 1 108 ? 8.708 -10.183 -8.373 1.00 85.69 108 ASN A C 1
ATOM 785 O O . ASN A 1 108 ? 9.644 -10.824 -7.894 1.00 85.69 108 ASN A O 1
ATOM 789 N N . ASN A 1 109 ? 7.446 -10.581 -8.261 1.00 70.31 109 ASN A N 1
ATOM 790 C CA . ASN A 1 109 ? 7.052 -11.842 -7.631 1.00 70.31 109 ASN A CA 1
ATOM 791 C C . ASN A 1 109 ? 7.047 -13.047 -8.592 1.00 70.31 109 ASN A C 1
ATOM 793 O O . ASN A 1 109 ? 6.545 -14.104 -8.227 1.00 70.31 109 ASN A O 1
ATOM 797 N N . ASN A 1 110 ? 7.570 -12.903 -9.815 1.00 74.69 110 ASN A N 1
ATOM 798 C CA . ASN A 1 110 ? 7.567 -13.914 -10.880 1.00 74.69 110 ASN A CA 1
ATOM 799 C C . ASN A 1 110 ? 6.180 -14.483 -11.248 1.00 74.69 110 ASN A C 1
ATOM 801 O O . ASN A 1 110 ? 6.099 -15.501 -11.936 1.00 74.69 110 ASN A O 1
ATOM 805 N N . VAL A 1 111 ? 5.089 -13.832 -10.834 1.00 66.31 111 VAL A N 1
ATOM 806 C CA . VAL A 1 111 ? 3.730 -14.214 -11.231 1.00 66.31 111 VAL A CA 1
ATOM 807 C C . VAL A 1 111 ? 3.474 -13.719 -12.661 1.00 66.31 111 VAL A C 1
ATOM 809 O O . VAL A 1 111 ? 3.614 -12.518 -12.920 1.00 66.31 111 VAL A O 1
ATOM 812 N N . PRO A 1 112 ? 3.103 -14.607 -13.608 1.00 72.38 112 PRO A N 1
ATOM 813 C CA . PRO A 1 112 ? 2.708 -14.196 -14.951 1.00 72.38 112 PRO A CA 1
ATOM 814 C C . PRO A 1 112 ? 1.477 -13.285 -14.907 1.00 72.38 112 PRO A C 1
ATOM 816 O O . PRO A 1 112 ? 0.492 -13.609 -14.250 1.00 72.38 112 PRO A O 1
ATOM 819 N N . GLY A 1 113 ? 1.509 -12.161 -15.621 1.00 77.19 113 GLY A N 1
ATOM 820 C CA . GLY A 1 113 ? 0.464 -11.145 -15.519 1.00 77.19 113 GLY A CA 1
ATOM 821 C C . GLY A 1 113 ? 0.836 -9.795 -16.124 1.00 77.19 113 GLY A C 1
ATOM 822 O O . GLY A 1 113 ? 1.798 -9.682 -16.884 1.00 77.19 113 GLY A O 1
ATOM 823 N N . LEU A 1 114 ? 0.070 -8.770 -15.759 1.00 81.50 114 LEU A N 1
ATOM 824 C CA . LEU A 1 114 ? 0.166 -7.387 -16.222 1.00 81.50 114 LEU A CA 1
ATOM 825 C C . LEU A 1 114 ? 1.592 -6.827 -16.223 1.00 81.50 114 LEU A C 1
ATOM 827 O O . LEU A 1 114 ? 1.983 -6.150 -17.171 1.00 81.50 114 LEU A O 1
ATOM 831 N N . PHE A 1 115 ? 2.367 -7.104 -15.172 1.00 89.38 115 PHE A N 1
ATOM 832 C CA . PHE A 1 115 ? 3.730 -6.593 -15.022 1.00 89.38 115 PHE A CA 1
ATOM 833 C C . PHE A 1 115 ? 4.819 -7.558 -15.512 1.00 89.38 115 PHE A C 1
ATOM 835 O O . PHE A 1 115 ? 6.009 -7.324 -15.294 1.00 89.38 115 PHE A O 1
ATOM 842 N N . SER A 1 116 ? 4.446 -8.630 -16.216 1.00 84.94 116 SER A N 1
ATOM 843 C CA . SER A 1 116 ? 5.413 -9.541 -16.830 1.00 84.94 116 SER A CA 1
ATOM 844 C C . SER A 1 116 ? 6.287 -8.831 -17.857 1.00 84.94 116 SER A C 1
ATOM 846 O O . SER A 1 116 ? 5.800 -8.107 -18.722 1.00 84.94 116 SER A O 1
ATOM 848 N N . GLY A 1 117 ? 7.595 -9.071 -17.765 1.00 90.81 117 GLY A N 1
ATOM 849 C CA . GLY A 1 117 ? 8.583 -8.519 -18.690 1.00 90.81 117 GLY A CA 1
ATOM 850 C C . GLY A 1 117 ? 8.863 -7.032 -18.523 1.00 90.81 117 GLY A C 1
ATOM 851 O O . GLY A 1 117 ? 9.694 -6.514 -19.260 1.00 90.81 117 GLY A O 1
ATOM 852 N N . VAL A 1 118 ? 8.217 -6.335 -17.582 1.00 97.12 118 VAL A N 1
ATOM 853 C CA . VAL A 1 118 ? 8.490 -4.912 -17.355 1.00 97.12 118 VAL A CA 1
ATOM 854 C C . VAL A 1 118 ? 9.943 -4.734 -16.919 1.00 97.12 118 VAL A C 1
ATOM 856 O O . VAL A 1 118 ? 10.380 -5.295 -15.916 1.00 97.12 118 VAL A O 1
ATOM 859 N N . SER A 1 119 ? 10.688 -3.931 -17.674 1.00 97.44 119 SER A N 1
ATOM 860 C CA . SER A 1 119 ? 12.112 -3.636 -17.469 1.00 97.44 119 SER A CA 1
ATOM 861 C C . SER A 1 119 ? 12.330 -2.200 -16.987 1.00 97.44 119 SER A C 1
ATOM 863 O O . SER A 1 119 ? 13.178 -1.941 -16.129 1.00 97.44 119 SER A O 1
ATOM 865 N N . TYR A 1 120 ? 11.530 -1.267 -17.503 1.00 98.31 120 TYR A N 1
ATOM 866 C CA . TYR A 1 120 ? 11.548 0.149 -17.159 1.00 98.31 120 TYR A CA 1
ATOM 867 C C . TYR A 1 120 ? 10.131 0.689 -17.105 1.00 98.31 120 TYR A C 1
ATOM 869 O O . TYR A 1 120 ? 9.229 0.205 -17.782 1.00 98.31 120 TYR A O 1
ATOM 877 N N . PHE A 1 121 ? 9.924 1.721 -16.307 1.00 98.00 121 PHE A N 1
ATOM 878 C CA . PHE A 1 121 ? 8.657 2.429 -16.281 1.00 98.00 121 PHE A CA 1
ATOM 879 C C . PHE A 1 121 ? 8.858 3.844 -15.775 1.00 98.00 121 PHE A C 1
ATOM 881 O O . PHE A 1 121 ? 9.847 4.159 -15.116 1.00 98.00 121 PHE A O 1
ATOM 888 N N . VAL A 1 122 ? 7.931 4.722 -16.121 1.00 97.75 122 VAL A N 1
ATOM 889 C CA . VAL A 1 122 ? 8.005 6.135 -15.764 1.00 97.75 122 VAL A CA 1
ATOM 890 C C . VAL A 1 122 ? 6.779 6.527 -14.962 1.00 97.75 122 VAL A C 1
ATOM 892 O O . VAL A 1 122 ? 5.688 6.014 -15.203 1.00 97.75 122 VAL A O 1
ATOM 895 N N . ARG A 1 123 ? 6.966 7.459 -14.029 1.00 96.31 123 ARG A N 1
ATOM 896 C CA . ARG A 1 123 ? 5.885 8.220 -13.401 1.00 96.31 123 ARG A CA 1
ATOM 897 C C . ARG A 1 123 ? 6.045 9.665 -13.839 1.00 96.31 123 ARG A C 1
ATOM 899 O O . ARG A 1 123 ? 7.023 10.309 -13.452 1.00 96.31 123 ARG A O 1
ATOM 906 N N . ILE A 1 124 ? 5.122 10.145 -14.657 1.00 94.31 124 ILE A N 1
ATOM 907 C CA . ILE A 1 124 ? 5.198 11.444 -15.332 1.00 94.31 124 ILE A CA 1
ATOM 908 C C . ILE A 1 124 ? 3.883 12.208 -15.201 1.00 94.31 124 ILE A C 1
ATOM 910 O O . ILE A 1 124 ? 2.901 11.663 -14.708 1.00 94.31 124 ILE A O 1
ATOM 914 N N . ASN A 1 125 ? 3.857 13.470 -15.633 1.00 87.38 125 ASN A N 1
ATOM 915 C CA . ASN A 1 125 ? 2.676 14.336 -15.534 1.00 87.38 125 ASN A CA 1
ATOM 916 C C . ASN A 1 125 ? 2.158 14.427 -14.092 1.00 87.38 125 ASN A C 1
ATOM 918 O O . ASN A 1 125 ? 0.961 14.398 -13.825 1.00 87.38 125 ASN A O 1
ATOM 922 N N . THR A 1 126 ? 3.092 14.496 -13.144 1.00 89.62 126 THR A N 1
ATOM 923 C CA . THR A 1 126 ? 2.782 14.528 -11.720 1.00 89.62 126 THR A CA 1
ATOM 924 C C . THR A 1 126 ? 2.079 15.833 -11.337 1.00 89.62 126 THR A C 1
ATOM 926 O O . THR A 1 126 ? 2.542 16.942 -11.628 1.00 89.62 126 THR A O 1
ATOM 929 N N . ASN A 1 127 ? 0.967 15.710 -10.621 1.00 81.88 127 ASN A N 1
ATOM 930 C CA . ASN A 1 127 ? 0.231 16.821 -10.036 1.00 81.88 127 ASN A CA 1
ATOM 931 C C . ASN A 1 127 ? 0.075 16.579 -8.532 1.00 81.88 127 ASN A C 1
ATOM 933 O O . ASN A 1 127 ? -0.528 15.584 -8.141 1.00 81.88 127 ASN A O 1
ATOM 937 N N . GLY A 1 128 ? 0.646 17.451 -7.702 1.00 84.38 128 GLY A N 1
ATOM 938 C CA . GLY A 1 128 ? 0.592 17.325 -6.245 1.00 84.38 128 GLY A CA 1
ATOM 939 C C . GLY A 1 128 ? 1.633 16.371 -5.647 1.00 84.38 128 GLY A C 1
ATOM 940 O O . GLY A 1 128 ? 2.581 15.915 -6.298 1.00 84.38 128 GLY A O 1
ATOM 941 N N . GLY A 1 129 ? 1.454 16.062 -4.369 1.00 84.50 129 GLY A N 1
ATOM 942 C CA . GLY A 1 129 ? 2.309 15.161 -3.603 1.00 84.50 129 GLY A CA 1
ATOM 943 C C . GLY A 1 129 ? 3.552 15.797 -2.979 1.00 84.50 129 GLY A C 1
ATOM 944 O O . GLY A 1 129 ? 4.223 15.110 -2.223 1.00 84.50 129 GLY A O 1
ATOM 945 N N . GLN A 1 130 ? 3.904 17.054 -3.269 1.00 89.62 130 GLN A N 1
ATOM 946 C CA . GLN A 1 130 ? 5.042 17.704 -2.608 1.00 89.62 130 GLN A CA 1
ATOM 947 C C . GLN A 1 130 ? 4.680 18.015 -1.139 1.00 89.62 130 GLN A C 1
ATOM 949 O O . GLN A 1 130 ? 3.626 18.605 -0.896 1.00 89.62 130 GLN A O 1
ATOM 954 N N . PRO A 1 131 ? 5.508 17.641 -0.142 1.00 88.00 131 PRO A N 1
ATOM 955 C CA . PRO A 1 131 ? 5.213 17.934 1.256 1.00 88.00 131 PRO A CA 1
ATOM 956 C C . PRO A 1 131 ? 5.266 19.446 1.533 1.00 88.00 131 PRO A C 1
ATOM 958 O O . PRO A 1 131 ? 5.941 20.177 0.798 1.00 88.00 131 PRO A O 1
ATOM 961 N N . PRO A 1 132 ? 4.621 19.929 2.613 1.00 84.00 132 PRO A N 1
ATOM 962 C CA . PRO A 1 132 ? 4.805 21.300 3.079 1.00 84.00 132 PRO A CA 1
ATOM 963 C C . PRO A 1 132 ? 6.289 21.636 3.295 1.00 84.00 132 PRO A C 1
ATOM 965 O O . PRO A 1 132 ? 7.091 20.768 3.638 1.00 84.00 132 PRO A O 1
ATOM 968 N N . ALA A 1 133 ? 6.653 22.908 3.115 1.00 86.38 133 ALA A N 1
ATOM 969 C CA . ALA A 1 133 ? 8.052 23.347 3.135 1.00 86.38 133 ALA A CA 1
ATOM 970 C C . ALA A 1 133 ? 8.745 23.192 4.503 1.00 86.38 133 ALA A C 1
ATOM 972 O O . ALA A 1 133 ? 9.971 23.123 4.562 1.00 86.38 133 ALA A O 1
ATOM 973 N N . SER A 1 134 ? 7.979 23.148 5.592 1.00 86.00 134 SER A N 1
ATOM 974 C CA . SER A 1 134 ? 8.485 23.017 6.957 1.00 86.00 134 SER A CA 1
ATOM 975 C C . SER A 1 134 ? 7.625 22.060 7.777 1.00 86.00 134 SER A C 1
ATOM 977 O O . SER A 1 134 ? 6.451 21.832 7.472 1.00 86.00 134 SER A O 1
ATOM 979 N N . CYS A 1 135 ? 8.224 21.487 8.821 1.00 88.06 135 CYS A N 1
ATOM 980 C CA . CYS A 1 135 ? 7.543 20.582 9.735 1.00 88.06 135 CYS A CA 1
ATOM 981 C C . CYS A 1 135 ? 8.178 20.568 11.125 1.00 88.06 135 CYS A C 1
ATOM 983 O O . CYS A 1 135 ? 9.317 20.991 11.312 1.00 88.06 135 CYS A O 1
ATOM 985 N N . THR A 1 136 ? 7.430 20.073 12.110 1.00 87.75 136 THR A N 1
ATOM 986 C CA . THR A 1 136 ? 7.940 19.746 13.451 1.00 87.75 136 THR A CA 1
ATOM 987 C C . THR A 1 136 ? 8.191 18.242 13.560 1.00 87.75 136 THR A C 1
ATOM 989 O O . THR A 1 136 ? 7.422 17.455 13.019 1.00 87.75 136 THR A O 1
ATOM 992 N N . GLY A 1 137 ? 9.256 17.820 14.250 1.00 86.12 137 GLY A N 1
ATOM 993 C CA . GLY A 1 137 ? 9.628 16.404 14.366 1.00 86.12 137 GLY A CA 1
ATOM 994 C C . GLY A 1 137 ? 8.460 15.500 14.785 1.00 86.12 137 GLY A C 1
ATOM 995 O O . GLY A 1 137 ? 7.753 15.798 15.744 1.00 86.12 137 GLY A O 1
ATOM 996 N N . GLY A 1 138 ? 8.250 14.406 14.049 1.00 76.25 138 GLY A N 1
ATOM 997 C CA . GLY A 1 138 ? 7.129 13.481 14.245 1.00 76.25 138 GLY A CA 1
ATOM 998 C C . GLY A 1 138 ? 5.814 13.900 13.575 1.00 76.25 138 GLY A C 1
ATOM 999 O O . GLY A 1 138 ? 4.903 13.081 13.485 1.00 76.25 138 GLY A O 1
ATOM 1000 N N . GLN A 1 139 ? 5.706 15.128 13.055 1.00 74.62 139 GLN A N 1
ATOM 1001 C CA . GLN A 1 139 ? 4.546 15.559 12.273 1.00 74.62 139 GLN A CA 1
ATOM 1002 C C . GLN A 1 139 ? 4.401 14.697 11.017 1.00 74.62 139 GLN A C 1
ATOM 1004 O O . GLN A 1 139 ? 5.375 14.462 10.306 1.00 74.62 139 GLN A O 1
ATOM 1009 N N . THR A 1 140 ? 3.180 14.278 10.700 1.00 73.62 140 THR A N 1
ATOM 1010 C CA . THR A 1 140 ? 2.868 13.576 9.451 1.00 73.62 140 THR A CA 1
ATOM 1011 C C . THR A 1 140 ? 2.176 14.501 8.457 1.00 73.62 140 THR A C 1
ATOM 1013 O O . THR A 1 140 ? 1.437 15.399 8.859 1.00 73.62 140 THR A O 1
ATOM 1016 N N . ALA A 1 141 ? 2.373 14.269 7.161 1.00 66.12 141 ALA A N 1
ATOM 1017 C CA . ALA A 1 141 ? 1.636 14.952 6.101 1.00 66.12 141 ALA A CA 1
ATOM 1018 C C . ALA A 1 141 ? 1.206 13.957 5.024 1.00 66.12 141 ALA A C 1
ATOM 1020 O O . ALA A 1 141 ? 2.018 13.180 4.532 1.00 66.12 141 ALA A O 1
ATOM 1021 N N . GLN A 1 142 ? -0.064 14.008 4.637 1.00 70.56 142 GLN A N 1
ATOM 1022 C CA . GLN A 1 142 ? -0.600 13.248 3.517 1.00 70.56 142 GLN A CA 1
ATOM 1023 C C . GLN A 1 142 ? -0.963 14.235 2.415 1.00 70.56 142 GLN A C 1
ATOM 1025 O O . GLN A 1 142 ? -1.818 15.097 2.612 1.00 70.56 142 GLN A O 1
ATOM 1030 N N . VAL A 1 143 ? -0.287 14.131 1.276 1.00 72.62 143 VAL A N 1
ATOM 1031 C CA . VAL A 1 143 ? -0.446 15.078 0.175 1.00 72.62 143 VAL A CA 1
ATOM 1032 C C . VAL A 1 143 ? -1.033 14.357 -1.021 1.00 72.62 143 VAL A C 1
ATOM 1034 O O . VAL A 1 143 ? -0.434 13.411 -1.540 1.00 72.62 143 VAL A O 1
ATOM 1037 N N . ASP A 1 144 ? -2.210 14.812 -1.442 1.00 68.12 144 ASP A N 1
ATOM 1038 C CA . ASP A 1 144 ? -2.902 14.273 -2.604 1.00 68.12 144 ASP A CA 1
ATOM 1039 C C . ASP A 1 144 ? -2.064 14.479 -3.867 1.00 68.12 144 ASP A C 1
ATOM 1041 O O . ASP A 1 144 ? -1.341 15.468 -4.028 1.00 68.12 144 ASP A O 1
ATOM 1045 N N . TYR A 1 145 ? -2.122 13.484 -4.738 1.00 84.62 145 TYR A N 1
ATOM 1046 C CA . TYR A 1 145 ? -1.228 13.356 -5.865 1.00 84.62 145 TYR A CA 1
ATOM 1047 C C . TYR A 1 145 ? -1.883 12.544 -6.991 1.00 84.62 145 TYR A C 1
ATOM 1049 O O . TYR A 1 145 ? -2.581 11.556 -6.754 1.00 84.62 145 TYR A O 1
ATOM 1057 N N . SER A 1 146 ? -1.609 12.936 -8.231 1.00 77.69 146 SER A N 1
ATOM 1058 C CA . SER A 1 146 ? -1.902 12.145 -9.427 1.00 77.69 146 SER A CA 1
ATOM 1059 C C . SER A 1 146 ? -0.709 12.107 -10.381 1.00 77.69 146 SER A C 1
ATOM 1061 O O . SER A 1 146 ? 0.170 12.972 -10.325 1.00 77.69 146 SER A O 1
ATOM 1063 N N . ALA A 1 147 ? -0.637 11.076 -11.224 1.00 88.38 147 ALA A N 1
ATOM 1064 C CA . ALA A 1 147 ? 0.320 10.985 -12.328 1.00 88.38 147 ALA A CA 1
ATOM 1065 C C . ALA A 1 147 ? -0.091 9.947 -13.364 1.00 88.38 147 ALA A C 1
ATOM 1067 O O . ALA A 1 147 ? -0.853 9.027 -13.073 1.00 88.38 147 ALA A O 1
ATOM 1068 N N . ASP A 1 148 ? 0.568 10.013 -14.512 1.00 88.81 148 ASP A N 1
ATOM 1069 C CA . ASP A 1 148 ? 0.590 8.934 -15.482 1.00 88.81 148 ASP A CA 1
ATOM 1070 C C . ASP A 1 148 ? 1.749 7.972 -15.201 1.00 88.81 148 ASP A C 1
ATOM 1072 O O . ASP A 1 148 ? 2.868 8.370 -14.861 1.00 88.81 148 ASP A O 1
ATOM 1076 N N . TYR A 1 149 ? 1.479 6.688 -15.395 1.00 94.62 149 TYR A N 1
ATOM 1077 C CA . TYR A 1 149 ? 2.418 5.588 -15.252 1.00 94.62 149 TYR A CA 1
ATOM 1078 C C . TYR A 1 149 ? 2.518 4.818 -16.555 1.00 94.62 149 TYR A C 1
ATOM 1080 O O . TYR A 1 149 ? 1.546 4.187 -16.973 1.00 94.62 149 TYR A O 1
ATOM 1088 N N . TRP A 1 150 ? 3.676 4.859 -17.208 1.00 95.06 150 TRP A N 1
ATOM 1089 C CA . TRP A 1 150 ? 3.893 4.130 -18.459 1.00 95.06 150 TRP A CA 1
ATOM 1090 C C . TRP A 1 150 ? 4.955 3.063 -18.252 1.00 95.06 150 TRP A C 1
ATOM 1092 O O . TRP A 1 150 ? 6.069 3.368 -17.826 1.00 95.06 150 TRP A O 1
ATOM 1102 N N . PHE A 1 151 ? 4.600 1.820 -18.550 1.00 96.19 151 PHE A N 1
ATOM 1103 C CA . PHE A 1 151 ? 5.436 0.647 -18.337 1.00 96.19 151 PHE A CA 1
ATOM 1104 C C . PHE A 1 151 ? 5.965 0.129 -19.666 1.00 96.19 151 PHE A C 1
ATOM 1106 O O . PHE A 1 151 ? 5.226 0.059 -20.649 1.00 96.19 151 PHE A O 1
ATOM 1113 N N . TYR A 1 152 ? 7.238 -0.247 -19.676 1.00 96.69 152 TYR A N 1
ATOM 1114 C CA . TYR A 1 152 ? 7.979 -0.671 -20.852 1.00 96.69 152 TYR A CA 1
ATOM 1115 C C . TYR A 1 152 ? 8.555 -2.065 -20.637 1.00 96.69 152 TYR A C 1
ATOM 1117 O O . TYR A 1 152 ? 8.981 -2.415 -19.533 1.00 96.69 152 TYR A O 1
ATOM 1125 N N . VAL A 1 153 ? 8.575 -2.839 -21.713 1.00 96.25 153 VAL A N 1
ATOM 1126 C CA . VAL A 1 153 ? 9.141 -4.191 -21.775 1.00 96.25 153 VAL A CA 1
ATOM 1127 C C . VAL A 1 153 ? 10.268 -4.214 -22.809 1.00 96.25 153 VAL A C 1
ATOM 1129 O O . VAL A 1 153 ? 10.269 -3.359 -23.696 1.00 96.25 153 VAL A O 1
ATOM 1132 N N . PRO A 1 154 ? 11.221 -5.161 -22.750 1.00 96.44 154 PRO A N 1
ATOM 1133 C CA . PRO A 1 154 ? 12.196 -5.341 -23.818 1.00 96.44 154 PRO A CA 1
ATOM 1134 C C . PRO A 1 154 ? 11.505 -5.540 -25.170 1.00 96.44 154 PRO A C 1
ATOM 1136 O O . PRO A 1 154 ? 10.507 -6.254 -25.254 1.00 96.44 154 PRO A O 1
ATOM 1139 N N . THR A 1 155 ? 12.032 -4.935 -26.230 1.00 92.31 155 THR A N 1
ATOM 1140 C CA . THR A 1 155 ? 11.470 -5.058 -27.579 1.00 92.31 155 THR A CA 1
ATOM 1141 C C . THR A 1 155 ? 11.371 -6.523 -27.991 1.00 92.31 155 THR A C 1
ATOM 1143 O O . THR A 1 155 ? 12.335 -7.283 -27.879 1.00 92.31 155 THR A O 1
ATOM 1146 N N . GLY A 1 156 ? 10.197 -6.924 -28.480 1.00 87.19 156 GLY A N 1
ATOM 1147 C CA . GLY A 1 156 ? 9.942 -8.311 -28.866 1.00 87.19 156 GLY A CA 1
ATOM 1148 C C . GLY A 1 156 ? 9.659 -9.240 -27.684 1.00 87.19 156 GLY A C 1
ATOM 1149 O O . GLY A 1 156 ? 9.544 -10.454 -27.884 1.00 87.19 156 GLY A O 1
ATOM 1150 N N . PHE A 1 157 ? 9.512 -8.700 -26.468 1.00 86.56 157 PHE A N 1
ATOM 1151 C CA . PHE A 1 157 ? 8.984 -9.445 -25.336 1.00 86.56 157 PHE A CA 1
ATOM 1152 C C . PHE A 1 157 ? 7.594 -9.979 -25.682 1.00 86.56 157 PHE A C 1
ATOM 1154 O O . PHE A 1 157 ? 6.651 -9.236 -25.955 1.00 86.56 157 PHE A O 1
ATOM 1161 N N . LYS A 1 158 ? 7.461 -11.302 -25.652 1.00 76.19 158 LYS A N 1
ATOM 1162 C CA . LYS A 1 158 ? 6.171 -11.965 -25.789 1.00 76.19 158 LYS A CA 1
ATOM 1163 C C . LYS A 1 158 ? 5.630 -12.183 -24.393 1.00 76.19 158 LYS A C 1
ATOM 1165 O O . LYS A 1 158 ? 6.215 -12.955 -23.633 1.00 76.19 158 LYS A O 1
ATOM 1170 N N . ALA A 1 159 ? 4.530 -11.502 -24.075 1.00 64.19 159 ALA A N 1
ATOM 1171 C CA . ALA A 1 159 ? 3.823 -11.744 -22.829 1.00 64.19 159 ALA A CA 1
ATOM 1172 C C . ALA A 1 159 ? 3.605 -13.258 -22.673 1.00 64.19 159 ALA A C 1
ATOM 1174 O O . ALA A 1 159 ? 3.186 -13.906 -23.643 1.00 64.19 159 ALA A O 1
ATOM 1175 N N . PRO A 1 160 ? 3.921 -13.844 -21.502 1.00 57.03 160 PRO A N 1
ATOM 1176 C CA . PRO A 1 160 ? 3.606 -15.240 -21.263 1.00 57.03 160 PRO A CA 1
ATOM 1177 C C . PRO A 1 160 ? 2.119 -15.440 -21.542 1.00 57.03 160 PRO A C 1
ATOM 1179 O O . PRO A 1 160 ? 1.307 -14.560 -21.246 1.00 57.03 160 PRO A O 1
ATOM 1182 N N . THR A 1 161 ? 1.753 -16.573 -22.142 1.00 41.97 161 THR A N 1
ATOM 1183 C CA . THR A 1 161 ? 0.345 -16.934 -22.288 1.00 41.97 161 THR A CA 1
ATOM 1184 C C . THR A 1 161 ? -0.215 -17.123 -20.888 1.00 41.97 161 THR A C 1
ATOM 1186 O O . THR A 1 161 ? -0.122 -18.196 -20.299 1.00 41.97 161 THR A O 1
ATOM 1189 N N . VAL A 1 162 ? -0.765 -16.049 -20.329 1.00 38.59 162 VAL A N 1
ATOM 1190 C CA . VAL A 1 162 ? -1.595 -16.125 -19.144 1.00 38.59 162 VAL A CA 1
ATOM 1191 C C . VAL A 1 162 ? -2.860 -16.801 -19.642 1.00 38.59 162 VAL A C 1
ATOM 1193 O O . VAL A 1 162 ? -3.746 -16.158 -20.204 1.00 38.59 162 VAL A O 1
ATOM 1196 N N . THR A 1 163 ? -2.951 -18.123 -19.485 1.00 33.38 163 THR A N 1
ATOM 1197 C CA . THR A 1 163 ? -4.261 -18.739 -19.294 1.00 33.38 163 THR A CA 1
ATOM 1198 C C . THR A 1 163 ? -4.816 -18.019 -18.087 1.00 33.38 163 THR A C 1
ATOM 1200 O O . THR A 1 163 ? -4.461 -18.352 -16.958 1.00 33.38 163 THR A O 1
ATOM 1203 N N . LYS A 1 164 ? -5.603 -16.960 -18.335 1.00 34.28 164 LYS A N 1
ATOM 1204 C CA . LYS A 1 164 ? -6.489 -16.376 -17.338 1.00 34.28 164 LYS A CA 1
ATOM 1205 C C . LYS A 1 164 ? -7.065 -17.599 -16.635 1.00 34.28 164 LYS A C 1
ATOM 1207 O O . LYS A 1 164 ? -7.665 -18.402 -17.361 1.00 34.28 164 LYS A O 1
ATOM 1212 N N . PRO A 1 165 ? -6.820 -17.830 -15.329 1.00 33.12 165 PRO A N 1
ATOM 1213 C CA . PRO A 1 165 ? -7.567 -18.864 -14.635 1.00 33.12 165 PRO A CA 1
ATOM 1214 C C . PRO A 1 165 ? -9.001 -18.544 -15.000 1.00 33.12 165 PRO A C 1
ATOM 1216 O O . PRO A 1 165 ? -9.391 -17.392 -14.782 1.00 33.12 165 PRO A O 1
ATOM 1219 N N . THR A 1 166 ? -9.647 -19.457 -15.748 1.00 27.98 166 THR A N 1
ATOM 1220 C CA . THR A 1 166 ? -10.955 -19.266 -16.398 1.00 27.98 166 THR A CA 1
ATOM 1221 C C . THR A 1 166 ? -11.715 -18.359 -15.488 1.00 27.98 166 THR A C 1
ATOM 1223 O O . THR A 1 166 ? -11.909 -18.798 -14.352 1.00 27.98 166 THR A O 1
ATOM 1226 N N . ALA A 1 167 ? -11.903 -17.100 -15.937 1.00 30.41 167 ALA A N 1
ATOM 1227 C CA . ALA A 1 167 ? -12.290 -15.961 -15.104 1.00 30.41 167 ALA A CA 1
ATOM 1228 C C . ALA A 1 167 ? -13.034 -16.514 -13.919 1.00 30.41 167 ALA A C 1
ATOM 1230 O O . ALA A 1 167 ? -14.044 -17.137 -14.252 1.00 30.41 167 ALA A O 1
ATOM 1231 N N . TYR A 1 168 ? -12.474 -16.438 -12.687 1.00 25.92 168 TYR A N 1
ATOM 1232 C CA . TYR A 1 168 ? -13.062 -17.038 -11.478 1.00 25.92 168 TYR A CA 1
ATOM 1233 C C . TYR A 1 168 ? -14.541 -17.100 -11.747 1.00 25.92 168 TYR A C 1
ATOM 1235 O O . TYR A 1 168 ? -15.119 -16.022 -11.938 1.00 25.92 168 TYR A O 1
ATOM 1243 N N . VAL A 1 169 ? -15.065 -18.299 -12.053 1.00 25.88 169 VAL A N 1
ATOM 1244 C CA . VAL A 1 169 ? -16.448 -18.389 -12.505 1.00 25.88 169 VAL A CA 1
ATOM 1245 C C . VAL A 1 169 ? -17.145 -17.895 -11.276 1.00 25.88 169 VAL A C 1
ATOM 1247 O O . VAL A 1 169 ? -17.182 -18.628 -10.294 1.00 25.88 169 VAL A O 1
ATOM 1250 N N . VAL A 1 170 ? -17.551 -16.621 -11.278 1.00 27.30 170 VAL A N 1
ATOM 1251 C CA . VAL A 1 170 ? -18.415 -16.074 -10.258 1.00 27.30 170 VAL A CA 1
ATOM 1252 C C . VAL A 1 170 ? -19.534 -17.079 -10.342 1.00 27.30 170 VAL A C 1
ATOM 1254 O O . VAL A 1 170 ? -20.146 -17.155 -11.420 1.00 27.30 170 VAL A O 1
ATOM 1257 N N . PRO A 1 171 ? -19.698 -17.963 -9.334 1.00 23.72 171 PRO A N 1
ATOM 1258 C CA . PRO A 1 171 ? -20.781 -18.913 -9.374 1.00 23.72 171 PRO A CA 1
ATOM 1259 C C . PRO A 1 171 ? -21.966 -18.028 -9.666 1.00 23.72 171 PRO A C 1
ATOM 1261 O O . PRO A 1 171 ? -22.130 -17.005 -8.990 1.00 23.72 171 PRO A O 1
ATOM 1264 N N . THR A 1 172 ? -22.666 -18.300 -10.768 1.00 26.25 172 THR A N 1
ATOM 1265 C CA . THR A 1 172 ? -23.858 -17.536 -11.094 1.00 26.25 172 THR A CA 1
ATOM 1266 C C . THR A 1 172 ? -24.630 -17.546 -9.795 1.00 26.25 172 THR A C 1
ATOM 1268 O O . THR A 1 172 ? -24.899 -18.638 -9.284 1.00 26.25 172 THR A O 1
ATOM 1271 N N . LEU A 1 173 ? -24.807 -16.369 -9.182 1.00 28.19 173 LEU A N 1
ATOM 1272 C CA . LEU A 1 173 ? -25.505 -16.259 -7.916 1.00 28.19 173 LEU A CA 1
ATOM 1273 C C . LEU A 1 173 ? -26.922 -16.693 -8.250 1.00 28.19 173 LEU A C 1
ATOM 1275 O O . LEU A 1 173 ? -27.763 -15.896 -8.657 1.00 28.19 173 LEU A O 1
ATOM 1279 N N . THR A 1 174 ? -27.167 -17.993 -8.163 1.00 26.33 174 THR A N 1
ATOM 1280 C CA . THR A 1 174 ? -28.501 -18.497 -7.985 1.00 26.33 174 THR A CA 1
ATOM 1281 C C . THR A 1 174 ? -28.851 -17.942 -6.631 1.00 26.33 174 THR A C 1
ATOM 1283 O O . THR A 1 174 ? -28.227 -18.276 -5.620 1.00 26.33 174 THR A O 1
ATOM 1286 N N . ALA A 1 175 ? -29.751 -16.958 -6.646 1.00 30.61 175 ALA A N 1
ATOM 1287 C CA . ALA A 1 175 ? -30.367 -16.494 -5.427 1.00 30.61 175 ALA A CA 1
ATOM 1288 C C . ALA A 1 175 ? -30.729 -17.760 -4.639 1.00 30.61 175 ALA A C 1
ATOM 1290 O O . ALA A 1 175 ? -31.336 -18.665 -5.234 1.00 30.61 175 ALA A O 1
ATOM 1291 N N . PRO A 1 176 ? -30.306 -17.893 -3.368 1.00 30.64 176 PRO A N 1
ATOM 1292 C CA . PRO A 1 176 ? -30.799 -18.988 -2.557 1.00 30.64 176 PRO A CA 1
ATOM 1293 C C . PRO A 1 176 ? -32.324 -19.004 -2.727 1.00 30.64 176 PRO A C 1
ATOM 1295 O O . PRO A 1 176 ? -32.931 -17.929 -2.761 1.00 30.64 176 PRO A O 1
ATOM 1298 N N . PRO A 1 177 ? -32.954 -20.180 -2.894 1.00 36.72 177 PRO A N 1
ATOM 1299 C CA . PRO A 1 177 ? -34.377 -20.280 -3.227 1.00 36.72 177 PRO A CA 1
ATOM 1300 C C . PRO A 1 177 ? -35.295 -19.586 -2.210 1.00 36.72 177 PRO A C 1
ATOM 1302 O O . PRO A 1 177 ? -36.482 -19.433 -2.470 1.00 36.72 177 PRO A O 1
ATOM 1305 N N . ASN A 1 178 ? -34.737 -19.112 -1.091 1.00 30.62 178 ASN A N 1
ATOM 1306 C CA . ASN A 1 178 ? -35.345 -18.149 -0.195 1.00 30.62 178 ASN A CA 1
ATOM 1307 C C . ASN A 1 178 ? -34.386 -16.972 0.073 1.00 30.62 178 ASN A C 1
ATOM 1309 O O . ASN A 1 178 ? -33.202 -17.216 0.331 1.00 30.62 178 ASN A O 1
ATOM 1313 N N . PRO A 1 179 ? -34.870 -15.713 0.109 1.00 36.09 179 PRO A N 1
ATOM 1314 C CA . PRO A 1 179 ? -34.131 -14.636 0.752 1.00 36.09 179 PRO A CA 1
ATOM 1315 C C . PRO A 1 179 ? -33.889 -15.053 2.202 1.00 36.09 179 PRO A C 1
ATOM 1317 O O . PRO A 1 179 ? -34.821 -15.185 2.994 1.00 36.09 179 PRO A O 1
ATOM 1320 N N . VAL A 1 180 ? -32.633 -15.325 2.542 1.00 32.97 180 VAL A N 1
ATOM 1321 C CA . VAL A 1 180 ? -32.243 -15.631 3.912 1.00 32.97 180 VAL A CA 1
ATOM 1322 C C . VAL A 1 180 ? -32.355 -14.325 4.703 1.00 32.97 180 VAL A C 1
ATOM 1324 O O . VAL A 1 180 ? -31.428 -13.528 4.770 1.00 32.97 180 VAL A O 1
ATOM 1327 N N . THR A 1 181 ? -33.530 -14.083 5.281 1.00 31.47 181 THR A N 1
ATOM 1328 C CA . THR A 1 181 ? -33.814 -13.000 6.234 1.00 31.47 181 THR A CA 1
ATOM 1329 C C . THR A 1 181 ? -33.289 -13.320 7.635 1.00 31.47 181 THR A C 1
ATOM 1331 O O . THR A 1 181 ? -33.774 -12.757 8.618 1.00 31.47 181 THR A O 1
ATOM 1334 N N . THR A 1 182 ? -32.325 -14.238 7.782 1.00 31.86 182 THR A N 1
ATOM 1335 C CA . THR A 1 182 ? -31.717 -14.481 9.090 1.00 31.86 182 THR A CA 1
ATOM 1336 C C . THR A 1 182 ? -30.835 -13.292 9.428 1.00 31.86 182 THR A C 1
ATOM 1338 O O . THR A 1 182 ? -29.704 -13.175 8.962 1.00 31.86 182 THR A O 1
ATOM 1341 N N . GLN A 1 183 ? -31.385 -12.396 10.243 1.00 33.31 183 GLN A N 1
ATOM 1342 C CA . GLN A 1 183 ? -30.622 -11.440 11.027 1.00 33.31 183 GLN A CA 1
ATOM 1343 C C . GLN A 1 183 ? -29.514 -12.209 11.754 1.00 33.31 183 GLN A C 1
ATOM 1345 O O . GLN A 1 183 ? -29.784 -12.943 12.705 1.00 33.31 183 GLN A O 1
ATOM 1350 N N . TYR A 1 184 ? -28.269 -12.080 11.297 1.00 36.00 184 TYR A N 1
ATOM 1351 C CA . TYR A 1 184 ? -27.134 -12.575 12.060 1.00 36.00 184 TYR A CA 1
ATOM 1352 C C . TYR A 1 184 ? -26.949 -11.629 13.246 1.00 36.00 184 TYR A C 1
ATOM 1354 O O . TYR A 1 184 ? -26.417 -10.528 13.112 1.00 36.00 184 TYR A O 1
ATOM 1362 N N . SER A 1 185 ? -27.437 -12.034 14.418 1.00 41.12 185 SER A N 1
ATOM 1363 C CA . SER A 1 185 ? -27.033 -11.412 15.675 1.00 41.12 185 SER A CA 1
ATOM 1364 C C . SER A 1 185 ? -25.530 -11.603 15.820 1.00 41.12 185 SER A C 1
ATOM 1366 O O . SER A 1 185 ? -25.045 -12.732 15.701 1.00 41.12 185 SER A O 1
ATOM 1368 N N . ILE A 1 186 ? -24.792 -10.526 16.079 1.00 45.00 186 ILE A N 1
ATOM 1369 C CA . ILE A 1 186 ? -23.361 -10.651 16.342 1.00 45.00 186 ILE A CA 1
ATOM 1370 C C . ILE A 1 186 ? -23.186 -11.593 17.536 1.00 45.00 186 ILE A C 1
ATOM 1372 O O . ILE A 1 186 ? -23.854 -11.379 18.552 1.00 45.00 186 ILE A O 1
ATOM 1376 N N . PRO A 1 187 ? -22.361 -12.654 17.423 1.00 46.84 187 PRO A N 1
ATOM 1377 C CA . PRO A 1 187 ? -22.154 -13.584 18.514 1.00 46.84 187 PRO A CA 1
ATOM 1378 C C . PRO A 1 187 ? -21.799 -12.817 19.783 1.00 46.84 187 PRO A C 1
ATOM 1380 O O . PRO A 1 187 ? -20.938 -11.936 19.767 1.00 46.84 187 PRO A O 1
ATOM 1383 N N . THR A 1 188 ? -22.420 -13.187 20.900 1.00 47.28 188 THR A N 1
ATOM 1384 C CA . THR A 1 188 ? -22.113 -12.643 22.234 1.00 47.28 188 THR A CA 1
ATOM 1385 C C . THR A 1 188 ? -20.636 -12.821 22.626 1.00 47.28 188 THR A C 1
ATOM 1387 O O . THR A 1 188 ? -20.167 -12.196 23.572 1.00 47.28 188 THR A O 1
ATOM 1390 N N . THR A 1 189 ? -19.890 -13.640 21.876 1.00 47.03 189 THR A N 1
ATOM 1391 C CA . THR A 1 189 ? -18.448 -13.899 21.993 1.00 47.03 189 THR A CA 1
ATOM 1392 C C . THR A 1 189 ? -17.548 -12.867 21.307 1.00 47.03 189 THR A C 1
ATOM 1394 O O . THR A 1 189 ? -16.335 -12.917 21.508 1.00 47.03 189 THR A O 1
ATOM 1397 N N . LEU A 1 190 ? -18.101 -11.896 20.568 1.00 61.81 190 LEU A N 1
ATOM 1398 C CA . LEU A 1 190 ? -17.396 -10.667 20.183 1.00 61.81 190 LEU A CA 1
ATOM 1399 C C . LEU A 1 190 ? -17.912 -9.489 21.035 1.00 61.81 190 LEU A C 1
ATOM 1401 O O . LEU A 1 190 ? -18.520 -8.563 20.492 1.00 61.81 190 LEU A O 1
ATOM 1405 N N . PRO A 1 191 ? -17.756 -9.531 22.376 1.00 62.50 191 PRO A N 1
ATOM 1406 C CA . PRO A 1 191 ? -18.361 -8.539 23.245 1.00 62.50 191 PRO A CA 1
ATOM 1407 C C . PRO A 1 191 ? -17.755 -7.169 22.968 1.00 62.50 191 PRO A C 1
ATOM 1409 O O . PRO A 1 191 ? -16.535 -7.008 22.873 1.00 62.50 191 PRO A O 1
ATOM 1412 N N . LEU A 1 192 ? -18.625 -6.167 22.884 1.00 65.56 192 LEU A N 1
ATOM 1413 C CA . LEU A 1 192 ? -18.204 -4.782 22.969 1.00 65.56 192 LEU A CA 1
ATOM 1414 C C . LEU A 1 192 ? -17.470 -4.580 24.306 1.00 65.56 192 LEU A C 1
ATOM 1416 O O . LEU A 1 192 ? -18.015 -4.944 25.354 1.00 65.56 192 LEU A O 1
ATOM 1420 N N . PRO A 1 193 ? -16.266 -3.988 24.318 1.00 65.00 193 PRO A N 1
ATOM 1421 C CA . PRO A 1 193 ? -15.617 -3.637 25.570 1.00 65.00 193 PRO A CA 1
ATOM 1422 C C . PRO A 1 193 ? -16.486 -2.635 26.333 1.00 65.00 193 PRO A C 1
ATOM 1424 O O . PRO A 1 193 ? -16.873 -1.598 25.787 1.00 65.00 193 PRO A O 1
ATOM 1427 N N . ALA A 1 194 ? -16.816 -2.955 27.587 1.00 69.56 194 ALA A N 1
ATOM 1428 C CA . ALA A 1 194 ? -17.655 -2.113 28.435 1.00 69.56 194 ALA A CA 1
ATOM 1429 C C . ALA A 1 194 ? -17.143 -0.662 28.464 1.00 69.56 194 ALA A C 1
ATOM 1431 O O . ALA A 1 194 ? -15.937 -0.417 28.416 1.00 69.56 194 ALA A O 1
ATOM 1432 N N . GLY A 1 195 ? -18.063 0.304 28.528 1.00 77.69 195 GLY A N 1
ATOM 1433 C CA . GLY A 1 195 ? -17.697 1.720 28.520 1.00 77.69 195 GLY A CA 1
ATOM 1434 C C . GLY A 1 195 ? -17.394 2.296 27.133 1.00 77.69 195 GLY A C 1
ATOM 1435 O O . GLY A 1 195 ? -16.734 3.327 27.062 1.00 77.69 195 GLY A O 1
ATOM 1436 N N . ASN A 1 196 ? -17.868 1.673 26.046 1.00 82.06 196 ASN A N 1
ATOM 1437 C CA . ASN A 1 196 ? -17.751 2.208 24.687 1.00 82.06 196 ASN A CA 1
ATOM 1438 C C . ASN A 1 196 ? -19.115 2.309 23.984 1.00 82.06 196 ASN A C 1
ATOM 1440 O O . ASN A 1 196 ? -20.049 1.581 24.329 1.00 82.06 196 ASN A O 1
ATOM 1444 N N . THR A 1 197 ? -19.215 3.187 22.984 1.00 81.44 197 THR A N 1
ATOM 1445 C CA . THR A 1 197 ? -20.388 3.342 22.109 1.00 81.44 197 THR A CA 1
ATOM 1446 C C . THR A 1 197 ? -19.973 3.395 20.641 1.00 81.44 197 THR A C 1
ATOM 1448 O O . THR A 1 197 ? -18.828 3.718 20.318 1.00 81.44 197 THR A O 1
ATOM 1451 N N . LEU A 1 198 ? -20.895 3.047 19.741 1.00 82.69 198 LEU A N 1
ATOM 1452 C CA . LEU A 1 198 ? -20.663 3.078 18.300 1.00 82.69 198 LEU A CA 1
ATOM 1453 C C . LEU A 1 198 ? -20.519 4.529 17.821 1.00 82.69 198 LEU A C 1
ATOM 1455 O O . LEU A 1 198 ? -21.439 5.327 17.979 1.00 82.69 198 LEU A O 1
ATOM 1459 N N . LYS A 1 199 ? -19.389 4.851 17.184 1.00 84.31 199 LYS A N 1
ATOM 1460 C CA . LYS A 1 199 ? -19.159 6.138 16.512 1.00 84.31 199 LYS A CA 1
ATOM 1461 C C . LYS A 1 199 ? -19.585 6.098 15.052 1.00 84.31 199 LYS A C 1
ATOM 1463 O O . LYS A 1 199 ? -20.239 7.019 14.573 1.00 84.31 199 LYS A O 1
ATOM 1468 N N . SER A 1 200 ? -19.160 5.072 14.316 1.00 84.81 200 SER A N 1
ATOM 1469 C CA . SER A 1 200 ? -19.410 4.991 12.873 1.00 84.81 200 SER A CA 1
ATOM 1470 C C . SER A 1 200 ? -19.347 3.564 12.336 1.00 84.81 200 SER A C 1
ATOM 1472 O O . SER A 1 200 ? -18.731 2.685 12.937 1.00 84.81 200 SER A O 1
ATOM 1474 N N . HIS A 1 201 ? -20.002 3.354 11.195 1.00 83.81 201 HIS A N 1
ATOM 1475 C CA . HIS A 1 201 ? -20.084 2.083 10.479 1.00 83.81 201 HIS A CA 1
ATOM 1476 C C . HIS A 1 201 ? -19.789 2.304 8.992 1.00 83.81 201 HIS A C 1
ATOM 1478 O O . HIS A 1 201 ? -20.283 3.263 8.391 1.00 83.81 201 HIS A O 1
ATOM 1484 N N . TYR A 1 202 ? -18.981 1.415 8.418 1.00 81.62 202 TYR A N 1
ATOM 1485 C CA . TYR A 1 202 ? -18.606 1.417 7.010 1.00 81.62 202 TYR A CA 1
ATOM 1486 C C . TYR A 1 202 ? -18.687 0.017 6.407 1.00 81.62 202 TYR A C 1
ATOM 1488 O O . TYR A 1 202 ? -18.418 -0.976 7.080 1.00 81.62 202 TYR A O 1
ATOM 1496 N N . GLN A 1 203 ? -18.976 -0.043 5.112 1.00 78.50 203 GLN A N 1
ATOM 1497 C CA . GLN A 1 203 ? -18.884 -1.251 4.301 1.00 78.50 203 GLN A CA 1
ATOM 1498 C C . GLN A 1 203 ? -17.535 -1.272 3.593 1.00 78.50 203 GLN A C 1
ATOM 1500 O O . GLN A 1 203 ? -17.200 -0.334 2.873 1.00 78.50 203 GLN A O 1
ATOM 1505 N N . GLY A 1 204 ? -16.751 -2.317 3.828 1.00 75.38 204 GLY A N 1
ATOM 1506 C CA . GLY A 1 204 ? -15.444 -2.512 3.218 1.00 75.38 204 GLY A CA 1
ATOM 1507 C C . GLY A 1 204 ? -15.508 -3.463 2.032 1.00 75.38 204 GLY A C 1
ATOM 1508 O O . GLY A 1 204 ? -16.112 -4.530 2.134 1.00 75.38 204 GLY A O 1
ATOM 1509 N N . ILE A 1 205 ? -14.839 -3.092 0.944 1.00 67.38 205 ILE A N 1
ATOM 1510 C CA . ILE A 1 205 ? -14.589 -3.945 -0.223 1.00 67.38 205 ILE A CA 1
ATOM 1511 C C . ILE A 1 205 ? -13.087 -3.929 -0.486 1.00 67.38 205 ILE A C 1
ATOM 1513 O O . ILE A 1 205 ? -12.473 -2.859 -0.502 1.00 67.38 205 ILE A O 1
ATOM 1517 N N . GLY A 1 206 ? -12.480 -5.099 -0.665 1.00 68.62 206 GLY A N 1
ATOM 1518 C CA . GLY A 1 206 ? -11.043 -5.180 -0.880 1.00 68.62 206 GLY A CA 1
ATOM 1519 C C . GLY A 1 206 ? -10.507 -6.598 -0.967 1.00 68.62 206 GLY A C 1
ATOM 1520 O O . GLY A 1 206 ? -11.260 -7.534 -1.199 1.00 68.62 206 GLY A O 1
ATOM 1521 N N . THR A 1 207 ? -9.209 -6.755 -0.729 1.00 71.75 207 THR A N 1
ATOM 1522 C CA . THR A 1 207 ? -8.496 -8.034 -0.788 1.00 71.75 207 THR A CA 1
ATOM 1523 C C . THR A 1 207 ? -7.760 -8.330 0.517 1.00 71.75 207 THR A C 1
ATOM 1525 O O . THR A 1 207 ? -7.180 -7.440 1.148 1.00 71.75 207 THR A O 1
ATOM 1528 N N . GLN A 1 208 ? -7.780 -9.594 0.939 1.00 78.88 208 GLN A N 1
ATOM 1529 C CA . GLN A 1 208 ? -6.802 -10.145 1.875 1.00 78.88 208 GLN A CA 1
ATOM 1530 C C . GLN A 1 208 ? -5.587 -10.609 1.072 1.00 78.88 208 GLN A C 1
ATOM 1532 O O . GLN A 1 208 ? -5.746 -11.366 0.115 1.00 78.88 208 GLN A O 1
ATOM 1537 N N . ASN A 1 209 ? -4.389 -10.162 1.449 1.00 73.75 209 ASN A N 1
ATOM 1538 C CA . ASN A 1 209 ? -3.184 -10.369 0.651 1.00 73.75 209 ASN A CA 1
ATOM 1539 C C . ASN A 1 209 ? -2.256 -11.320 1.406 1.00 73.75 209 ASN A C 1
ATOM 1541 O O . ASN A 1 209 ? -1.652 -10.953 2.419 1.00 73.75 209 ASN A O 1
ATOM 1545 N N . TYR A 1 210 ? -2.160 -12.550 0.921 1.00 75.75 210 TYR A N 1
ATOM 1546 C CA . TYR A 1 210 ? -1.411 -13.626 1.549 1.00 75.75 210 TYR A CA 1
ATOM 1547 C C . TYR A 1 210 ? -0.103 -13.906 0.828 1.00 75.75 210 TYR A C 1
ATOM 1549 O O . TYR A 1 210 ? -0.063 -13.859 -0.395 1.00 75.75 210 TYR A O 1
ATOM 1557 N N . ILE A 1 211 ? 0.928 -14.280 1.584 1.00 74.38 211 ILE A N 1
ATOM 1558 C CA . ILE A 1 211 ? 2.183 -14.827 1.062 1.00 74.38 211 ILE A CA 1
ATOM 1559 C C . ILE A 1 211 ? 2.360 -16.229 1.637 1.00 74.38 211 ILE A C 1
ATOM 1561 O O . ILE A 1 211 ? 2.191 -16.445 2.839 1.00 74.38 211 ILE A O 1
ATOM 1565 N N . CYS A 1 212 ? 2.656 -17.190 0.773 1.00 77.00 212 CYS A N 1
ATOM 1566 C CA . CYS A 1 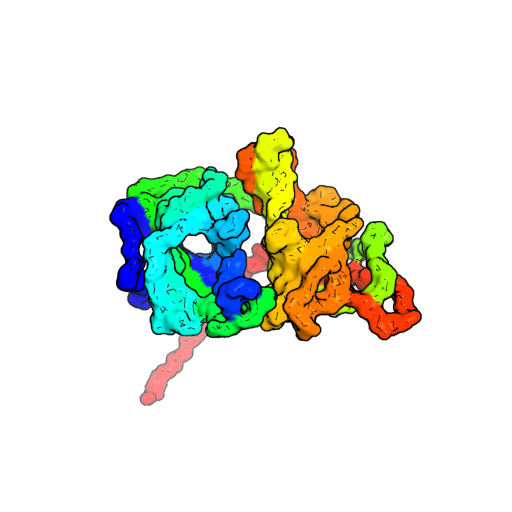212 ? 2.969 -18.547 1.174 1.00 77.00 212 CYS A CA 1
ATOM 1567 C C . CYS A 1 212 ? 4.316 -18.566 1.888 1.00 77.00 212 CYS A C 1
ATOM 1569 O O . CYS A 1 212 ? 5.340 -18.217 1.301 1.00 77.00 212 CYS A O 1
ATOM 1571 N N . ASP A 1 213 ? 4.300 -18.965 3.155 1.00 78.44 213 ASP A N 1
ATOM 1572 C CA . ASP A 1 213 ? 5.509 -19.103 3.952 1.00 78.44 213 ASP A CA 1
ATOM 1573 C C . ASP A 1 213 ? 6.383 -20.234 3.396 1.00 78.44 213 ASP A C 1
ATOM 1575 O O . ASP A 1 213 ? 5.933 -21.366 3.189 1.00 78.44 213 ASP A O 1
ATOM 1579 N N . ASP A 1 214 ? 7.653 -19.905 3.170 1.00 73.25 214 ASP A N 1
ATOM 1580 C CA . ASP A 1 214 ? 8.631 -20.784 2.533 1.00 73.25 214 ASP A CA 1
ATOM 1581 C C . ASP A 1 214 ? 8.938 -22.048 3.347 1.00 73.25 214 ASP A C 1
ATOM 1583 O O . ASP A 1 214 ? 9.375 -23.057 2.796 1.00 73.25 214 ASP A O 1
ATOM 1587 N N . LYS A 1 215 ? 8.726 -22.007 4.665 1.00 76.50 215 LYS A N 1
ATOM 1588 C CA . LYS A 1 215 ? 9.042 -23.096 5.594 1.00 76.50 215 LYS 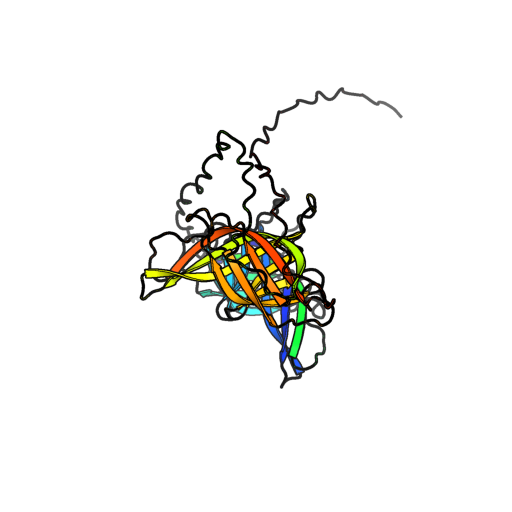A CA 1
ATOM 1589 C C . LYS A 1 215 ? 7.831 -23.966 5.875 1.00 76.50 215 LYS A C 1
ATOM 1591 O O . LYS A 1 215 ? 7.981 -25.175 6.026 1.00 76.50 215 LYS A O 1
ATOM 1596 N N . THR A 1 216 ? 6.646 -23.372 5.975 1.00 81.38 216 THR A N 1
ATOM 1597 C CA . THR A 1 216 ? 5.431 -24.100 6.362 1.00 81.38 216 THR A CA 1
ATOM 1598 C C . THR A 1 216 ? 4.547 -24.471 5.177 1.00 81.38 216 THR A C 1
ATOM 1600 O O . THR A 1 216 ? 3.647 -25.289 5.350 1.00 81.38 216 THR A O 1
ATOM 1603 N N . SER A 1 217 ? 4.796 -23.924 3.978 1.00 82.88 217 SER A N 1
ATOM 1604 C CA . SER A 1 217 ? 3.920 -24.090 2.803 1.00 82.88 217 SER A CA 1
ATOM 1605 C C . SER A 1 217 ? 2.465 -23.713 3.105 1.00 82.88 217 SER A C 1
ATOM 1607 O O . SER A 1 217 ? 1.521 -24.345 2.630 1.00 82.88 217 SER A O 1
ATOM 1609 N N . THR A 1 218 ? 2.282 -22.684 3.936 1.00 83.62 218 THR A N 1
ATOM 1610 C CA . THR A 1 218 ? 0.968 -22.148 4.298 1.00 83.62 218 THR A CA 1
ATOM 1611 C C . THR A 1 218 ? 0.902 -20.666 3.991 1.00 83.62 218 THR A C 1
ATOM 1613 O O . THR A 1 218 ? 1.827 -19.920 4.312 1.00 83.62 218 THR A O 1
ATOM 1616 N N . PHE A 1 219 ? -0.226 -20.212 3.455 1.00 84.44 219 PHE A N 1
ATOM 1617 C CA . PHE A 1 219 ? -0.487 -18.790 3.296 1.00 84.44 219 PHE A CA 1
ATOM 1618 C C . PHE A 1 219 ? -0.554 -18.076 4.650 1.00 84.44 219 PHE A C 1
ATOM 1620 O O . PHE A 1 219 ? -1.324 -18.443 5.538 1.00 84.44 219 PHE A O 1
ATOM 1627 N N . THR A 1 220 ? 0.227 -17.010 4.778 1.00 84.38 220 THR A N 1
ATOM 1628 C CA . THR A 1 220 ? 0.214 -16.076 5.905 1.00 84.38 220 THR A CA 1
ATOM 1629 C C . THR A 1 220 ? -0.298 -14.726 5.426 1.00 84.38 220 THR A C 1
ATOM 1631 O O . THR A 1 220 ? -0.003 -14.308 4.307 1.00 84.38 220 THR A O 1
ATOM 1634 N N . LEU A 1 221 ? -1.125 -14.054 6.232 1.00 83.50 221 LEU A N 1
ATOM 1635 C CA . LEU A 1 221 ? -1.637 -12.734 5.866 1.00 83.50 221 LEU A CA 1
ATOM 1636 C C . LEU A 1 221 ? -0.487 -11.726 5.934 1.00 83.50 221 LEU A C 1
ATOM 1638 O O . LEU A 1 221 ? 0.003 -11.429 7.020 1.00 83.50 221 LEU A O 1
ATOM 1642 N N . SER A 1 222 ? -0.080 -11.209 4.780 1.00 74.31 222 SER A N 1
ATOM 1643 C CA . SER A 1 222 ? 0.997 -10.226 4.666 1.00 74.31 222 SER A CA 1
ATOM 1644 C C . SER A 1 222 ? 0.456 -8.799 4.721 1.00 74.31 222 SER A C 1
ATOM 1646 O O . SER A 1 222 ? 1.022 -7.941 5.397 1.00 74.31 222 SER A O 1
ATOM 1648 N N . ASN A 1 223 ? -0.659 -8.536 4.034 1.00 69.69 223 ASN A N 1
ATOM 1649 C CA . ASN A 1 223 ? -1.271 -7.212 3.980 1.00 69.69 223 ASN A CA 1
ATOM 1650 C C . ASN A 1 223 ? -2.780 -7.313 3.707 1.00 69.69 223 ASN A C 1
ATOM 1652 O O . ASN A 1 223 ? -3.322 -8.383 3.437 1.00 69.69 223 ASN A O 1
ATOM 1656 N N . VAL A 1 224 ? -3.462 -6.176 3.748 1.00 76.50 224 VAL A N 1
ATOM 1657 C CA . VAL A 1 224 ? -4.846 -6.005 3.320 1.00 76.50 224 VAL A CA 1
ATOM 1658 C C . VAL A 1 224 ? -4.934 -4.729 2.496 1.00 76.50 224 VAL A C 1
ATOM 1660 O O . VAL A 1 224 ? -4.182 -3.780 2.705 1.00 76.50 224 VAL A O 1
ATOM 1663 N N . THR A 1 225 ? -5.864 -4.668 1.556 1.00 69.12 225 THR A N 1
ATOM 1664 C CA . THR A 1 225 ? -6.248 -3.403 0.928 1.00 69.12 225 THR A CA 1
ATOM 1665 C C . THR A 1 225 ? -7.755 -3.372 0.843 1.00 69.12 225 THR A C 1
ATOM 1667 O O . THR A 1 225 ? -8.329 -4.242 0.205 1.00 69.12 225 THR A O 1
ATOM 1670 N N . ALA A 1 226 ? -8.409 -2.419 1.505 1.00 74.12 226 ALA A N 1
ATOM 1671 C CA . ALA A 1 226 ? -9.853 -2.252 1.377 1.00 74.12 226 ALA A CA 1
ATOM 1672 C C . ALA A 1 226 ? -10.291 -0.791 1.417 1.00 74.12 226 ALA A C 1
ATOM 1674 O O . ALA A 1 226 ? -9.787 0.010 2.203 1.00 74.12 226 ALA A O 1
ATOM 1675 N N . ALA A 1 227 ? -11.270 -0.485 0.577 1.00 69.19 227 ALA A N 1
ATOM 1676 C CA . ALA A 1 227 ? -11.974 0.781 0.514 1.00 69.19 227 ALA A CA 1
ATOM 1677 C C . ALA A 1 227 ? -13.247 0.681 1.367 1.00 69.19 227 ALA A C 1
ATOM 1679 O O . ALA A 1 227 ? -14.032 -0.252 1.198 1.00 69.19 227 ALA A O 1
ATOM 1680 N N . LEU A 1 228 ? -13.430 1.612 2.305 1.00 80.06 228 LEU A N 1
ATOM 1681 C CA . LEU A 1 228 ? -14.550 1.637 3.247 1.00 80.06 228 LEU A CA 1
ATOM 1682 C C . LEU A 1 228 ? -15.502 2.791 2.916 1.00 80.06 228 LEU A C 1
ATOM 1684 O O . LEU A 1 228 ? -15.110 3.962 2.915 1.00 80.06 228 LEU A O 1
ATOM 1688 N N . PHE A 1 229 ? -16.768 2.455 2.688 1.00 72.00 229 PHE A N 1
ATOM 1689 C CA . PHE A 1 229 ? -17.836 3.364 2.278 1.00 72.00 229 PHE A CA 1
ATOM 1690 C C . PHE A 1 229 ? -18.851 3.548 3.402 1.00 72.00 229 PHE A C 1
ATOM 1692 O O . PHE A 1 229 ? -19.201 2.597 4.101 1.00 72.00 229 PHE A O 1
ATOM 1699 N N . LYS A 1 230 ? -19.333 4.776 3.599 1.00 74.25 230 LYS A N 1
ATOM 1700 C CA . LYS A 1 230 ? -20.344 5.066 4.620 1.00 74.25 230 LYS A CA 1
ATOM 1701 C C . LYS A 1 230 ? -21.703 4.493 4.196 1.00 74.25 230 LYS A C 1
ATOM 1703 O O . LYS A 1 230 ? -22.107 4.645 3.044 1.00 74.25 230 LYS A O 1
ATOM 1708 N N . GLN A 1 231 ? -22.422 3.857 5.122 1.00 62.38 231 GLN A N 1
ATOM 1709 C CA . GLN A 1 231 ? -23.746 3.290 4.838 1.00 62.38 231 GLN A CA 1
ATOM 1710 C C . GLN A 1 231 ? -24.732 4.383 4.374 1.00 62.38 231 GLN A C 1
ATOM 1712 O O . GLN A 1 231 ? -24.752 5.483 4.926 1.00 62.38 231 GLN A O 1
ATOM 1717 N N . GLY A 1 232 ? -25.546 4.085 3.354 1.00 50.34 232 GLY A N 1
ATOM 1718 C CA . GLY A 1 232 ? -26.539 5.014 2.793 1.00 50.34 232 GLY A CA 1
ATOM 1719 C C . GLY A 1 232 ? -25.991 5.989 1.746 1.00 50.34 232 GLY A C 1
ATOM 1720 O O . GLY A 1 232 ? -26.761 6.715 1.124 1.00 50.34 232 GLY A O 1
ATOM 1721 N N . ALA A 1 233 ? -24.683 5.976 1.486 1.00 48.31 233 ALA A N 1
ATOM 1722 C CA . ALA A 1 233 ? -24.077 6.743 0.405 1.00 48.31 233 ALA A CA 1
ATOM 1723 C C . ALA A 1 233 ? -24.189 6.002 -0.943 1.00 48.31 233 ALA A C 1
ATOM 1725 O O . ALA A 1 233 ? -23.190 5.839 -1.637 1.00 48.31 233 ALA A O 1
ATOM 1726 N N . GLU A 1 234 ? -25.406 5.584 -1.328 1.00 43.03 234 GLU A N 1
ATOM 1727 C CA . GLU A 1 234 ? -25.738 4.799 -2.544 1.00 43.03 234 GLU A CA 1
ATOM 1728 C C . GLU A 1 234 ? -25.275 5.472 -3.865 1.00 43.03 234 GLU A C 1
ATOM 1730 O O . GLU A 1 234 ? -25.368 4.880 -4.934 1.00 43.03 234 GLU A O 1
ATOM 1735 N N . TYR A 1 235 ? -24.702 6.682 -3.785 1.00 37.66 235 TYR A N 1
ATOM 1736 C CA . TYR A 1 235 ? -24.206 7.491 -4.901 1.00 37.66 235 TYR A CA 1
ATOM 1737 C C . TYR A 1 235 ? -22.768 8.022 -4.747 1.00 37.66 235 TYR A C 1
ATOM 1739 O O . TYR A 1 235 ? -22.299 8.733 -5.634 1.00 37.66 235 TYR A O 1
ATOM 1747 N N . GLN A 1 236 ? -22.040 7.716 -3.664 1.00 40.25 236 GLN A N 1
ATOM 1748 C CA . GLN A 1 236 ? -20.646 8.161 -3.524 1.00 40.25 236 GLN A CA 1
ATOM 1749 C C . GLN A 1 236 ? -19.691 7.008 -3.829 1.00 40.25 236 GLN A C 1
ATOM 1751 O O . GLN A 1 236 ? -19.360 6.200 -2.969 1.00 40.25 236 GLN A O 1
ATOM 1756 N N . LEU A 1 237 ? -19.190 6.980 -5.065 1.00 50.16 237 LEU A N 1
ATOM 1757 C CA . LEU A 1 237 ? -18.107 6.096 -5.525 1.00 50.16 237 LEU A CA 1
ATOM 1758 C C . LEU A 1 237 ? -16.749 6.412 -4.855 1.00 50.16 237 LEU A C 1
ATOM 1760 O O . LEU A 1 237 ? -15.713 5.886 -5.252 1.00 50.16 237 LEU A O 1
ATOM 1764 N N . THR A 1 238 ? -16.737 7.286 -3.847 1.00 54.41 238 THR A N 1
ATOM 1765 C CA . THR A 1 238 ? -15.552 7.733 -3.117 1.00 54.41 238 THR A CA 1
ATOM 1766 C C . THR A 1 238 ? -15.500 7.073 -1.739 1.00 54.41 238 THR A C 1
ATOM 1768 O O . THR A 1 238 ? -16.391 7.321 -0.918 1.00 54.41 238 THR A O 1
ATOM 1771 N N . PRO A 1 239 ? -14.468 6.266 -1.437 1.00 59.12 239 PRO A N 1
ATOM 1772 C CA . PRO A 1 239 ? -14.304 5.727 -0.097 1.00 59.12 239 PRO A CA 1
ATOM 1773 C C . PRO A 1 239 ? -14.090 6.844 0.924 1.00 59.12 239 PRO A C 1
ATOM 1775 O O . PRO A 1 239 ? -13.492 7.879 0.638 1.00 59.12 239 PRO A O 1
ATOM 1778 N N . SER A 1 240 ? -14.583 6.624 2.140 1.00 71.88 240 SER A N 1
ATOM 1779 C CA . SER A 1 240 ? -14.345 7.513 3.281 1.00 71.88 240 SER A CA 1
ATOM 1780 C C . SER A 1 240 ? -13.068 7.136 4.027 1.00 71.88 240 SER A C 1
ATOM 1782 O O . SER A 1 240 ? -12.390 8.007 4.572 1.00 71.88 240 SER A O 1
ATOM 1784 N N . ILE A 1 241 ? -12.743 5.841 4.058 1.00 75.75 241 ILE A N 1
ATOM 1785 C CA . ILE A 1 241 ? -11.589 5.294 4.769 1.00 75.75 241 ILE A CA 1
ATOM 1786 C C . ILE A 1 241 ? -10.861 4.296 3.863 1.00 75.75 241 ILE A C 1
ATOM 1788 O O . ILE A 1 241 ? -11.488 3.489 3.178 1.00 75.75 241 ILE A O 1
ATOM 1792 N N . GLN A 1 242 ? -9.534 4.324 3.899 1.00 73.69 242 GLN A N 1
ATOM 1793 C CA . GLN A 1 242 ? -8.669 3.284 3.359 1.00 73.69 242 GLN A CA 1
ATOM 1794 C C . GLN A 1 242 ? -8.178 2.386 4.499 1.00 73.69 242 GLN A C 1
ATOM 1796 O O . GLN A 1 242 ? -7.710 2.880 5.523 1.00 73.69 242 GLN A O 1
ATOM 1801 N N . TYR A 1 243 ? -8.248 1.070 4.314 1.00 81.56 243 TYR A N 1
ATOM 1802 C CA . TYR A 1 243 ? -7.686 0.073 5.222 1.00 81.56 243 TYR A CA 1
ATOM 1803 C C . TYR A 1 243 ? -6.478 -0.612 4.574 1.00 81.56 243 TYR A C 1
ATOM 1805 O O . TYR A 1 243 ? -6.592 -1.140 3.464 1.00 81.56 243 TYR A O 1
ATOM 1813 N N . VAL A 1 244 ? -5.333 -0.577 5.262 1.00 72.75 244 VAL A N 1
ATOM 1814 C CA . VAL A 1 244 ? -4.048 -1.184 4.862 1.00 72.75 244 VAL A CA 1
ATOM 1815 C C . VAL A 1 244 ? -3.241 -1.616 6.090 1.00 72.75 244 VAL A C 1
ATOM 1817 O O . VAL A 1 244 ? -3.598 -1.273 7.217 1.00 72.75 244 VAL A O 1
ATOM 1820 N N . PHE A 1 245 ? -2.142 -2.354 5.910 1.00 74.75 245 PHE A N 1
ATOM 1821 C CA . PHE A 1 245 ? -1.141 -2.519 6.970 1.00 74.75 245 PHE A CA 1
ATOM 1822 C C . PHE A 1 245 ? -0.025 -1.481 6.814 1.00 74.75 245 PHE A C 1
ATOM 1824 O O . PHE A 1 245 ? 0.562 -1.351 5.742 1.00 74.75 245 PHE A O 1
ATOM 1831 N N . VAL A 1 246 ? 0.297 -0.775 7.900 1.00 62.16 246 VAL A N 1
ATOM 1832 C CA . VAL A 1 246 ? 1.450 0.133 7.997 1.00 62.16 246 VAL A CA 1
ATOM 1833 C C . VAL A 1 246 ? 2.442 -0.502 8.961 1.00 62.16 246 VAL A C 1
ATOM 1835 O O . VAL A 1 246 ? 2.100 -0.754 10.114 1.00 62.16 246 VAL A O 1
ATOM 1838 N N . ASN A 1 247 ? 3.646 -0.829 8.484 1.00 64.25 247 ASN A N 1
ATOM 1839 C CA . ASN A 1 247 ? 4.660 -1.570 9.253 1.00 64.25 247 ASN A CA 1
ATOM 1840 C C . ASN A 1 247 ? 4.120 -2.881 9.866 1.00 64.25 247 ASN A C 1
ATOM 1842 O O . ASN A 1 247 ? 4.402 -3.207 11.016 1.00 64.25 247 ASN A O 1
ATOM 1846 N N . GLY A 1 248 ? 3.288 -3.609 9.111 1.00 69.12 248 GLY A N 1
ATOM 1847 C CA . GLY A 1 248 ? 2.643 -4.849 9.565 1.00 69.12 248 GLY A CA 1
ATOM 1848 C C . GLY A 1 248 ? 1.464 -4.653 10.529 1.00 69.12 248 GLY A C 1
ATOM 1849 O O . GLY A 1 248 ? 0.874 -5.638 10.965 1.00 69.12 248 GLY A O 1
ATOM 1850 N N . VAL A 1 249 ? 1.090 -3.408 10.851 1.00 78.00 249 VAL A N 1
ATOM 1851 C CA . VAL A 1 249 ? -0.009 -3.093 11.775 1.00 78.00 249 VAL A CA 1
ATOM 1852 C C . VAL A 1 249 ? -1.272 -2.691 11.000 1.00 78.00 249 VAL A C 1
ATOM 1854 O O . VAL A 1 249 ? -1.213 -1.755 10.193 1.00 78.00 249 VAL A O 1
ATOM 1857 N N . PRO A 1 250 ? -2.434 -3.329 11.254 1.00 88.12 250 PRO A N 1
ATOM 1858 C CA . PRO A 1 250 ? -3.723 -2.917 10.700 1.00 88.12 250 PRO A CA 1
ATOM 1859 C C . PRO A 1 250 ? -3.997 -1.433 10.956 1.00 88.12 250 PRO A C 1
ATOM 1861 O O . PRO A 1 250 ? -4.020 -1.003 12.109 1.00 88.12 250 PRO A O 1
ATOM 1864 N N . THR A 1 251 ? -4.203 -0.659 9.891 1.00 81.44 251 THR A N 1
ATOM 1865 C CA . THR A 1 251 ? -4.325 0.799 9.953 1.00 81.44 251 THR A CA 1
ATOM 1866 C C . THR A 1 251 ? -5.439 1.293 9.037 1.00 81.44 251 THR A C 1
ATOM 1868 O O . THR A 1 251 ? -5.504 0.949 7.857 1.00 81.44 251 THR A O 1
ATOM 1871 N N . TRP A 1 252 ? -6.314 2.126 9.592 1.00 88.62 252 TRP A N 1
ATOM 1872 C CA . TRP A 1 252 ? -7.404 2.800 8.901 1.00 88.62 252 TRP A CA 1
ATOM 1873 C C . TRP A 1 252 ? -7.060 4.271 8.750 1.00 88.62 252 TRP A C 1
ATOM 1875 O O . TRP A 1 252 ? -6.627 4.905 9.709 1.00 88.62 252 TRP A O 1
ATOM 1885 N N . ILE A 1 253 ? -7.253 4.799 7.548 1.00 73.44 253 ILE A N 1
ATOM 1886 C CA . ILE A 1 253 ? -6.856 6.148 7.152 1.00 73.44 253 ILE A CA 1
ATOM 1887 C C . ILE A 1 253 ? -8.085 6.840 6.572 1.00 73.44 253 ILE A C 1
ATOM 1889 O O . ILE A 1 253 ? -8.593 6.432 5.528 1.00 73.44 253 ILE A O 1
ATOM 1893 N N . ALA A 1 254 ? -8.580 7.874 7.242 1.00 74.00 254 ALA A N 1
ATOM 1894 C CA . ALA A 1 254 ? -9.667 8.701 6.747 1.00 74.00 254 ALA A CA 1
ATOM 1895 C C . ALA A 1 254 ? -9.190 9.545 5.561 1.00 74.00 254 ALA A C 1
ATOM 1897 O O . ALA A 1 254 ? -8.213 10.283 5.653 1.00 74.00 254 ALA A O 1
ATOM 1898 N N . ILE A 1 255 ? -9.893 9.461 4.435 1.00 64.75 255 ILE A N 1
ATOM 1899 C CA . ILE A 1 255 ? -9.467 10.117 3.192 1.00 64.75 255 ILE A CA 1
ATOM 1900 C C . ILE A 1 255 ? -9.653 11.637 3.265 1.00 64.75 255 ILE A C 1
ATOM 1902 O O . ILE A 1 255 ? -8.825 12.376 2.731 1.00 64.75 255 ILE A O 1
ATOM 1906 N N . GLY A 1 256 ? -10.718 12.098 3.931 1.00 62.69 256 GLY A N 1
ATOM 1907 C CA . GLY A 1 256 ? -11.089 13.514 3.984 1.00 62.69 256 GLY A CA 1
ATOM 1908 C C . GLY A 1 256 ? -10.207 14.357 4.906 1.00 62.69 256 GLY A C 1
ATOM 1909 O O . GLY A 1 256 ? -9.707 15.395 4.489 1.00 62.69 256 GLY A O 1
ATOM 1910 N N . ASP A 1 257 ? -9.993 13.910 6.145 1.00 68.25 257 ASP A N 1
ATOM 1911 C CA . ASP A 1 257 ? -9.246 14.670 7.161 1.00 68.25 257 ASP A CA 1
ATOM 1912 C C . ASP A 1 257 ? -7.879 14.076 7.515 1.00 68.25 257 ASP A C 1
ATOM 1914 O O . ASP A 1 257 ? -7.172 14.621 8.363 1.00 68.25 257 ASP A O 1
ATOM 1918 N N . LYS A 1 258 ? -7.502 12.975 6.853 1.00 64.12 258 LYS A N 1
ATOM 1919 C CA . LYS A 1 258 ? -6.201 12.306 6.987 1.00 64.12 258 LYS A CA 1
ATOM 1920 C C . LYS A 1 258 ? -5.934 11.736 8.391 1.00 64.12 258 LYS A C 1
ATOM 1922 O O . LYS A 1 258 ? -4.807 11.332 8.691 1.00 64.12 258 LYS A O 1
ATOM 1927 N N . SER A 1 259 ? -6.952 11.661 9.252 1.00 78.75 259 SER A N 1
ATOM 1928 C CA . SER A 1 259 ? -6.820 10.982 10.538 1.00 78.75 259 SER A CA 1
ATOM 1929 C C . SER A 1 259 ? -6.608 9.490 10.354 1.00 78.75 259 SER A C 1
ATOM 1931 O O . SER A 1 259 ? -7.148 8.874 9.437 1.00 78.75 259 SER A O 1
ATOM 1933 N N . THR A 1 260 ? -5.808 8.899 11.232 1.00 78.19 260 THR A N 1
ATOM 1934 C CA . THR A 1 260 ? -5.524 7.472 11.231 1.00 78.19 260 THR A CA 1
ATOM 1935 C C . THR A 1 260 ? -5.827 6.862 12.580 1.00 78.19 260 THR A C 1
ATOM 1937 O O . THR A 1 260 ? -5.707 7.511 13.620 1.00 78.19 260 THR A O 1
ATOM 1940 N N . VAL A 1 261 ? -6.196 5.589 12.545 1.00 89.50 261 VAL A N 1
ATOM 1941 C CA . VAL A 1 261 ? -6.204 4.723 13.715 1.00 89.50 261 VAL A CA 1
ATOM 1942 C C . VAL A 1 261 ? -5.540 3.410 13.340 1.00 89.50 261 VAL A C 1
ATOM 1944 O O . VAL A 1 261 ? -5.831 2.845 12.287 1.00 89.50 261 VAL A O 1
ATOM 1947 N N . SER A 1 262 ? -4.632 2.927 14.180 1.00 88.38 262 SER A N 1
ATOM 1948 C CA . SER A 1 262 ? -4.076 1.577 14.060 1.00 88.38 262 SER A CA 1
ATOM 1949 C C . SER A 1 262 ? -4.638 0.672 15.152 1.00 88.38 262 SER A C 1
ATOM 1951 O O . SER A 1 262 ? -5.049 1.160 16.204 1.00 88.38 262 SER A O 1
ATOM 1953 N N . GLY A 1 263 ? -4.695 -0.639 14.914 1.00 90.38 263 GLY A N 1
ATOM 1954 C CA . GLY A 1 263 ? -5.355 -1.568 15.831 1.00 90.38 263 GLY A CA 1
ATOM 1955 C C . GLY A 1 263 ? -4.608 -2.877 16.055 1.00 90.38 263 GLY A C 1
ATOM 1956 O O . GLY A 1 263 ? -4.085 -3.478 15.120 1.00 90.38 263 GLY A O 1
ATOM 1957 N N . THR A 1 264 ? -4.627 -3.353 17.299 1.00 93.31 264 THR A N 1
ATOM 1958 C CA . THR A 1 264 ? -4.157 -4.689 17.689 1.00 93.31 264 THR A CA 1
ATOM 1959 C C . THR A 1 264 ? -5.353 -5.627 17.851 1.00 93.31 264 THR A C 1
ATOM 1961 O O . THR A 1 264 ? -6.242 -5.315 18.648 1.00 93.31 264 THR A O 1
ATOM 1964 N N . PRO A 1 265 ? -5.411 -6.774 17.146 1.00 92.38 265 PRO A N 1
ATOM 1965 C CA . PRO A 1 265 ? -6.456 -7.769 17.366 1.00 92.38 265 PRO A CA 1
ATOM 1966 C C . PRO A 1 265 ? -6.434 -8.273 18.813 1.00 92.38 265 PRO A C 1
ATOM 1968 O O . PRO A 1 265 ? -5.398 -8.724 19.293 1.00 92.38 265 PRO A O 1
ATOM 1971 N N . ILE A 1 266 ? -7.576 -8.210 19.495 1.00 91.06 266 ILE A N 1
ATOM 1972 C CA . ILE A 1 266 ? -7.739 -8.711 20.871 1.00 91.06 266 ILE A CA 1
ATOM 1973 C C . ILE A 1 266 ? -8.680 -9.912 20.949 1.00 91.06 266 ILE A C 1
ATOM 1975 O O . ILE A 1 266 ? -8.533 -10.745 21.839 1.00 91.06 266 ILE A O 1
ATOM 1979 N N . THR A 1 267 ? -9.600 -10.038 19.990 1.00 88.94 267 THR A N 1
ATOM 1980 C CA . THR A 1 267 ? -10.521 -11.174 19.893 1.00 88.94 267 THR A CA 1
ATOM 1981 C C . THR A 1 267 ? -10.708 -11.546 18.432 1.00 88.94 267 THR A C 1
ATOM 1983 O O . THR A 1 267 ? -10.869 -10.675 17.575 1.00 88.94 267 THR A O 1
ATOM 1986 N N . LYS A 1 268 ? -10.714 -12.848 18.145 1.00 91.19 268 LYS A N 1
ATOM 1987 C CA . LYS A 1 268 ? -10.998 -13.410 16.825 1.00 91.19 268 LYS A CA 1
ATOM 1988 C C . LYS A 1 268 ? -12.029 -14.520 16.981 1.00 91.19 268 LYS A C 1
ATOM 1990 O O . LYS A 1 268 ? -11.837 -15.415 17.798 1.00 91.19 268 LYS A O 1
ATOM 1995 N N . VAL A 1 269 ? -13.107 -14.456 16.207 1.00 87.12 269 VAL A N 1
ATOM 1996 C CA . VAL A 1 269 ? -14.210 -15.426 16.245 1.00 87.12 269 VAL A CA 1
ATOM 1997 C C . VAL A 1 269 ? -14.437 -15.954 14.828 1.00 87.12 269 VAL A C 1
ATOM 1999 O O . VAL A 1 269 ? -14.427 -15.150 13.892 1.00 87.12 269 VAL A O 1
ATOM 2002 N N . PRO A 1 270 ? -14.606 -17.274 14.624 1.00 88.31 270 PRO A N 1
ATOM 2003 C CA . PRO A 1 270 ? -14.974 -17.815 13.319 1.00 88.31 270 PRO A CA 1
ATOM 2004 C C . PRO A 1 270 ? -16.202 -17.105 12.735 1.00 88.31 270 PRO A C 1
ATOM 2006 O O . PRO A 1 270 ? -17.141 -16.787 13.466 1.00 88.31 270 PRO A O 1
ATOM 2009 N N . SER A 1 271 ? -16.189 -16.851 11.425 1.00 82.06 271 SER A N 1
ATOM 2010 C CA . SER A 1 271 ? -17.399 -16.409 10.726 1.00 82.06 271 SER A CA 1
ATOM 2011 C C . SER A 1 271 ? -18.432 -17.551 10.740 1.00 82.06 271 SER A C 1
ATOM 2013 O O . SER A 1 271 ? -18.017 -18.714 10.762 1.00 82.06 271 SER A O 1
ATOM 2015 N N . PRO A 1 272 ? -19.752 -17.270 10.728 1.00 80.94 272 PRO A N 1
ATOM 2016 C CA . PRO A 1 272 ? -20.780 -18.314 10.666 1.00 80.94 272 PRO A CA 1
ATOM 2017 C C . PRO A 1 272 ? -20.603 -19.289 9.495 1.00 80.94 272 PRO A C 1
ATOM 2019 O O . PRO A 1 272 ? -20.925 -20.467 9.625 1.00 80.94 272 PRO A O 1
ATOM 2022 N N . ASP A 1 273 ? -20.072 -18.798 8.374 1.00 78.12 273 ASP A N 1
ATOM 2023 C CA . ASP A 1 273 ? -19.647 -19.617 7.243 1.00 78.12 273 ASP A CA 1
ATOM 2024 C C . ASP A 1 273 ? -18.109 -19.745 7.253 1.00 78.12 273 ASP A C 1
ATOM 2026 O O . ASP A 1 273 ? -17.413 -18.724 7.164 1.00 78.12 273 ASP A O 1
ATOM 2030 N N . PRO A 1 274 ? -17.553 -20.968 7.355 1.00 82.12 274 PRO A N 1
ATOM 2031 C CA . PRO A 1 274 ? -16.110 -21.195 7.382 1.00 82.12 274 PRO A CA 1
ATOM 2032 C C . PRO A 1 274 ? -15.389 -20.828 6.074 1.00 82.12 274 PRO A C 1
ATOM 2034 O O . PRO A 1 274 ? -14.162 -20.736 6.083 1.00 82.12 274 PRO A O 1
ATOM 2037 N N . ALA A 1 275 ? -16.106 -20.591 4.968 1.00 80.62 275 ALA A N 1
ATOM 2038 C CA . ALA A 1 275 ? -15.531 -20.057 3.730 1.00 80.62 275 ALA A CA 1
ATOM 2039 C C . ALA A 1 275 ? -15.149 -18.565 3.831 1.00 80.62 275 ALA A C 1
ATOM 2041 O O . ALA A 1 275 ? -14.474 -18.030 2.948 1.00 80.62 275 ALA A O 1
ATOM 2042 N N . ASN A 1 276 ? -15.552 -17.890 4.911 1.00 85.25 276 ASN A N 1
ATOM 2043 C CA . ASN A 1 276 ? -15.308 -16.472 5.137 1.00 85.25 276 ASN A CA 1
ATOM 2044 C C . ASN A 1 276 ? -14.249 -16.256 6.222 1.00 85.25 276 ASN A C 1
ATOM 2046 O O . ASN A 1 276 ? -14.179 -16.980 7.219 1.00 85.25 276 ASN A O 1
ATOM 2050 N N . ILE A 1 277 ? -13.440 -15.204 6.075 1.00 93.12 277 ILE A N 1
ATOM 2051 C CA . ILE A 1 277 ? -12.421 -14.883 7.081 1.00 93.12 277 ILE A CA 1
ATOM 2052 C C . ILE A 1 277 ? -13.044 -14.610 8.451 1.00 93.12 277 ILE A C 1
ATOM 2054 O O . ILE A 1 277 ? -14.130 -14.041 8.531 1.00 93.12 277 ILE A O 1
ATOM 2058 N N . PRO A 1 278 ? -12.351 -14.924 9.555 1.00 93.19 278 PRO A N 1
ATOM 2059 C CA . PRO A 1 278 ? -12.884 -14.694 10.890 1.00 93.19 278 PRO A CA 1
ATOM 2060 C C . PRO A 1 278 ? -13.187 -13.221 11.177 1.00 93.19 278 PRO A C 1
ATOM 2062 O O . PRO A 1 278 ? -12.511 -12.302 10.684 1.00 93.19 278 PRO A O 1
ATOM 2065 N N . TRP A 1 279 ? -14.179 -13.021 12.035 1.00 91.12 279 TRP A N 1
ATOM 2066 C CA . TRP A 1 279 ? -14.505 -11.725 12.605 1.00 91.12 279 TRP A CA 1
ATOM 2067 C C . TRP A 1 279 ? -13.458 -11.363 13.647 1.00 91.12 279 TRP A C 1
ATOM 2069 O O . TRP A 1 279 ? -12.912 -12.234 14.332 1.00 91.12 279 TRP A O 1
ATOM 2079 N N . VAL A 1 280 ? -13.144 -10.076 13.744 1.00 93.06 280 VAL A N 1
ATOM 2080 C CA . VAL A 1 280 ? -12.086 -9.585 14.628 1.00 93.06 280 VAL A CA 1
ATOM 2081 C C . VAL A 1 280 ? -12.532 -8.335 15.366 1.00 93.06 280 VAL A C 1
ATOM 2083 O O . VAL A 1 280 ? -13.142 -7.444 14.779 1.00 93.06 280 VAL A O 1
ATOM 2086 N N . LEU A 1 281 ? -12.184 -8.268 16.647 1.00 91.75 281 LEU A N 1
ATOM 2087 C CA . LEU A 1 281 ? -12.222 -7.058 17.456 1.00 91.75 281 LEU A CA 1
ATOM 2088 C C . LEU A 1 281 ? -10.780 -6.618 17.688 1.00 91.75 281 LEU A C 1
ATOM 2090 O O . LEU A 1 281 ? -9.938 -7.417 18.107 1.00 91.75 281 LEU A O 1
ATOM 2094 N N . LEU A 1 282 ? -10.505 -5.349 17.423 1.00 94.12 282 LEU A N 1
ATOM 2095 C CA . LEU A 1 282 ? -9.207 -4.727 17.605 1.00 94.12 282 LEU A CA 1
ATOM 2096 C C . LEU A 1 282 ? -9.302 -3.602 18.628 1.00 94.12 282 LEU A C 1
ATOM 2098 O O . LEU A 1 282 ? -10.252 -2.819 18.611 1.00 94.12 282 LEU A O 1
ATOM 2102 N N . LYS A 1 283 ? -8.287 -3.500 19.485 1.00 92.75 283 LYS A N 1
ATOM 2103 C CA . LYS A 1 283 ? -8.054 -2.339 20.343 1.00 92.75 283 LYS A CA 1
ATOM 2104 C C . LYS A 1 283 ? -7.209 -1.322 19.587 1.00 92.75 283 LYS A C 1
ATOM 2106 O O . LYS A 1 283 ? -6.207 -1.699 18.985 1.00 92.75 283 LYS A O 1
ATOM 2111 N N . SER A 1 284 ? -7.607 -0.057 19.630 1.00 93.12 284 SER A N 1
ATOM 2112 C CA . SER A 1 284 ? -6.847 1.049 19.047 1.00 93.12 284 SER A CA 1
ATOM 2113 C C . SER A 1 284 ? -5.491 1.216 19.744 1.00 93.12 284 SER A C 1
ATOM 2115 O O . SER A 1 284 ? -5.415 1.162 20.975 1.00 93.12 284 SER A O 1
ATOM 2117 N N . ASN A 1 285 ? -4.423 1.391 18.963 1.00 84.75 285 ASN A N 1
ATOM 2118 C CA . ASN A 1 285 ? -3.059 1.589 19.462 1.00 84.75 285 ASN A CA 1
ATOM 2119 C C . ASN A 1 285 ? -2.668 3.070 19.483 1.00 84.75 285 ASN A C 1
ATOM 2121 O O . ASN A 1 285 ? -2.085 3.543 20.455 1.00 84.75 285 ASN A O 1
ATOM 2125 N N . THR A 1 286 ? -2.945 3.789 18.395 1.00 69.69 286 THR A N 1
ATOM 2126 C CA . THR A 1 286 ? -2.535 5.182 18.194 1.00 69.69 286 THR A CA 1
ATOM 2127 C C . THR A 1 286 ? -3.473 5.887 17.228 1.00 69.69 286 THR A C 1
ATOM 2129 O O . THR A 1 286 ? -3.938 5.296 16.251 1.00 69.69 286 THR A O 1
ATOM 2132 N N . THR A 1 287 ? -3.687 7.176 17.486 1.00 65.00 287 THR A N 1
ATOM 2133 C CA . THR A 1 287 ? -4.433 8.099 16.630 1.00 65.00 287 THR A CA 1
ATOM 2134 C C . THR A 1 287 ? -3.569 9.324 16.351 1.00 65.00 287 THR A C 1
ATOM 2136 O O . THR A 1 287 ? -3.058 9.946 17.281 1.00 65.00 287 THR A O 1
ATOM 2139 N N . ASN A 1 288 ? -3.359 9.666 15.082 1.00 61.00 288 ASN A N 1
ATOM 2140 C CA . ASN A 1 288 ? -2.342 10.655 14.690 1.00 61.00 288 ASN A CA 1
ATOM 2141 C C . ASN A 1 288 ? -2.832 12.116 14.657 1.00 61.00 288 ASN A C 1
ATOM 2143 O O . ASN A 1 288 ? -2.014 13.023 14.526 1.00 61.00 288 ASN A O 1
ATOM 2147 N N . THR A 1 289 ? -4.144 12.358 14.733 1.00 63.38 289 THR A N 1
ATOM 2148 C CA . THR A 1 289 ? -4.724 13.687 14.488 1.00 63.38 289 THR A CA 1
ATOM 2149 C C . THR A 1 289 ? -5.718 14.040 15.588 1.00 63.38 289 THR A C 1
ATOM 2151 O O . THR A 1 289 ? -6.741 13.370 15.675 1.00 63.38 289 THR A O 1
ATOM 2154 N N . PRO A 1 290 ? -5.493 15.098 16.391 1.00 62.81 290 PRO A N 1
ATOM 2155 C CA . PRO A 1 290 ? -6.345 15.433 17.538 1.00 62.81 290 PRO A CA 1
ATOM 2156 C C . PRO A 1 290 ? -7.819 15.731 17.221 1.00 62.81 290 PRO A C 1
ATOM 2158 O O . PRO A 1 290 ? -8.633 15.668 18.134 1.00 62.81 290 PRO A O 1
ATOM 2161 N N . ASN A 1 291 ? -8.182 16.013 15.961 1.00 73.38 291 ASN A N 1
ATOM 2162 C CA . ASN A 1 291 ? -9.522 16.484 15.571 1.00 73.38 291 ASN A CA 1
ATOM 2163 C C . ASN A 1 291 ? -10.152 15.753 14.370 1.00 73.38 291 ASN A C 1
ATOM 2165 O O . ASN A 1 291 ? -11.146 16.234 13.832 1.00 73.38 291 ASN A O 1
ATOM 2169 N N . GLY A 1 292 ? -9.576 14.645 13.898 1.00 80.44 292 GLY A N 1
ATOM 2170 C CA . GLY A 1 292 ? -10.156 13.926 12.758 1.00 80.44 292 GLY A CA 1
ATOM 2171 C C . GLY A 1 292 ? -11.142 12.831 13.161 1.00 80.44 292 GLY A C 1
ATOM 2172 O O . GLY A 1 292 ? -11.200 12.427 14.316 1.00 80.44 292 GLY A O 1
ATOM 2173 N N . ILE A 1 293 ? -11.916 12.315 12.213 1.00 83.38 293 ILE A N 1
ATOM 2174 C CA . ILE A 1 293 ? -12.998 11.353 12.433 1.00 83.38 293 ILE A CA 1
ATOM 2175 C C . ILE A 1 293 ? -12.534 10.050 13.100 1.00 83.38 293 ILE A C 1
ATOM 2177 O O . ILE A 1 293 ? -13.372 9.351 13.668 1.00 83.38 293 ILE A O 1
ATOM 2181 N N . LEU A 1 294 ? -11.234 9.729 13.075 1.00 86.94 294 LEU A N 1
ATOM 2182 C CA . LEU A 1 294 ? -10.654 8.541 13.718 1.00 86.94 294 LEU A CA 1
ATOM 2183 C C . LEU A 1 294 ? -9.923 8.825 15.049 1.00 86.94 294 LEU A C 1
ATOM 2185 O O . LEU A 1 294 ? -9.390 7.894 15.644 1.00 86.94 294 LEU A O 1
ATOM 2189 N N . ASN A 1 295 ? -9.888 10.073 15.531 1.00 85.25 295 ASN A N 1
ATOM 2190 C CA . ASN A 1 295 ? -9.027 10.530 16.637 1.00 85.25 295 ASN A CA 1
ATOM 2191 C C . ASN A 1 295 ? -9.305 9.929 18.025 1.00 85.25 295 ASN A C 1
ATOM 2193 O O . ASN A 1 295 ? -8.423 9.881 18.872 1.00 85.25 295 ASN A O 1
ATOM 2197 N N . ASP A 1 296 ? -10.543 9.545 18.284 1.00 89.00 296 ASP A N 1
ATOM 2198 C CA . ASP A 1 296 ? -11.060 9.103 19.582 1.00 89.00 296 ASP A CA 1
ATOM 2199 C C . ASP A 1 296 ? -11.438 7.616 19.557 1.00 89.00 296 ASP A C 1
ATOM 2201 O O . ASP A 1 296 ? -11.993 7.092 20.527 1.00 89.00 296 ASP A O 1
ATOM 2205 N N . VAL A 1 297 ? -11.150 6.936 18.442 1.00 92.06 297 VAL A N 1
ATOM 2206 C CA . VAL A 1 297 ? -11.514 5.540 18.241 1.00 92.06 297 VAL A CA 1
ATOM 2207 C C . VAL A 1 297 ? -10.743 4.680 19.234 1.00 92.06 297 VAL A C 1
ATOM 2209 O O . VAL A 1 297 ? -9.513 4.646 19.234 1.00 92.06 297 VAL A O 1
ATOM 2212 N N . THR A 1 298 ? -11.479 3.947 20.062 1.00 91.25 298 THR A N 1
ATOM 2213 C CA . THR A 1 298 ? -10.956 3.055 21.101 1.00 91.25 298 THR A CA 1
ATOM 2214 C C . THR A 1 298 ? -10.931 1.600 20.651 1.00 91.25 298 THR A C 1
ATOM 2216 O O . THR A 1 298 ? -9.994 0.867 20.976 1.00 91.25 298 THR A O 1
ATOM 2219 N N . PHE A 1 299 ? -11.930 1.180 19.871 1.00 91.44 299 PHE A N 1
ATOM 2220 C CA . PHE A 1 299 ? -12.038 -0.173 19.331 1.00 91.44 299 PHE A CA 1
ATOM 2221 C C . PHE A 1 299 ? -12.568 -0.171 17.905 1.00 91.44 299 PHE A C 1
ATOM 2223 O O . PHE A 1 299 ? -13.309 0.722 17.493 1.00 91.44 299 PHE A O 1
ATOM 2230 N N . LEU A 1 300 ? -12.214 -1.221 17.170 1.00 92.62 300 LEU A N 1
ATOM 2231 C CA . LEU A 1 300 ? -12.719 -1.493 15.835 1.00 92.62 300 LEU A CA 1
ATOM 2232 C C . LEU A 1 300 ? -13.176 -2.941 15.738 1.00 92.62 300 LEU A C 1
ATOM 2234 O O . LEU A 1 300 ? -12.462 -3.840 16.174 1.00 92.62 300 LEU A O 1
ATOM 2238 N N . ALA A 1 301 ? -14.327 -3.182 15.125 1.00 90.56 301 ALA A N 1
ATOM 2239 C CA . ALA A 1 301 ? -14.794 -4.526 14.816 1.00 90.56 301 ALA A CA 1
ATOM 2240 C C . ALA A 1 301 ? -14.926 -4.702 13.304 1.00 90.56 301 ALA A C 1
ATOM 2242 O O . ALA A 1 301 ? -15.545 -3.872 12.641 1.00 90.56 301 ALA A O 1
ATOM 2243 N N . ARG A 1 302 ? -14.372 -5.798 12.777 1.00 92.44 302 ARG A N 1
ATOM 2244 C CA . ARG A 1 302 ? -14.650 -6.289 11.424 1.00 92.44 302 ARG A CA 1
ATOM 2245 C C . ARG A 1 302 ? -15.504 -7.543 11.538 1.00 92.44 302 ARG A C 1
ATOM 2247 O O . ARG A 1 302 ? -15.036 -8.557 12.059 1.00 92.44 302 ARG A O 1
ATOM 2254 N N . VAL A 1 303 ? -16.726 -7.467 11.036 1.00 86.19 303 VAL A N 1
ATOM 2255 C CA . VAL A 1 303 ? -17.744 -8.525 11.119 1.00 86.19 303 VAL A CA 1
ATOM 2256 C C . VAL A 1 303 ? -18.435 -8.695 9.765 1.00 86.19 303 VAL A C 1
ATOM 2258 O O . VAL A 1 303 ? -18.094 -7.993 8.815 1.00 86.19 303 VAL A O 1
ATOM 2261 N N . ASN A 1 304 ? -19.374 -9.640 9.659 1.00 77.25 304 ASN A N 1
ATOM 2262 C CA . ASN A 1 304 ? -20.125 -9.925 8.425 1.00 77.25 304 ASN A CA 1
ATOM 2263 C C . ASN A 1 304 ? -19.214 -10.104 7.203 1.00 77.25 304 ASN A C 1
ATOM 2265 O O . ASN A 1 304 ? -19.466 -9.591 6.115 1.00 77.25 304 ASN A O 1
ATOM 2269 N N . THR A 1 305 ? -18.100 -10.792 7.420 1.00 84.94 305 THR A N 1
ATOM 2270 C CA . THR A 1 305 ? -17.115 -11.064 6.383 1.00 84.94 305 THR A CA 1
ATOM 2271 C C . THR A 1 305 ? -17.681 -12.028 5.347 1.00 84.94 305 THR A C 1
ATOM 2273 O O . THR A 1 305 ? -18.336 -13.011 5.697 1.00 84.94 305 THR A O 1
ATOM 2276 N N . PHE A 1 306 ? -17.373 -11.769 4.081 1.00 78.94 306 PHE A N 1
ATOM 2277 C CA . PHE A 1 306 ? -17.635 -12.662 2.958 1.00 78.94 306 PHE A CA 1
ATOM 2278 C C . PHE A 1 306 ? -16.332 -12.875 2.187 1.00 78.94 306 PHE A C 1
ATOM 2280 O O . PHE A 1 306 ? -15.651 -11.900 1.880 1.00 78.94 306 PHE A O 1
ATOM 2287 N N . GLN A 1 307 ? -15.987 -14.129 1.898 1.00 83.44 307 GLN A N 1
ATOM 2288 C CA . GLN A 1 307 ? -14.721 -14.577 1.316 1.00 83.44 307 GLN A CA 1
ATOM 2289 C C . GLN A 1 307 ? -13.472 -14.142 2.116 1.00 83.44 307 GLN A C 1
ATOM 2291 O O . GLN A 1 307 ? -13.489 -14.082 3.351 1.00 83.44 307 GLN A O 1
ATOM 2296 N N . GLY A 1 308 ? -12.350 -13.928 1.426 1.00 80.56 308 GLY A N 1
ATOM 2297 C CA . GLY A 1 308 ? -11.045 -13.586 1.985 1.00 80.56 308 GLY A CA 1
ATOM 2298 C C . GLY A 1 308 ? -10.196 -14.765 2.471 1.00 80.56 308 GLY A C 1
ATOM 2299 O O . GLY A 1 308 ? -9.059 -14.532 2.857 1.00 80.56 308 GLY A O 1
ATOM 2300 N N . VAL A 1 309 ? -10.707 -16.001 2.526 1.00 88.62 309 VAL A N 1
ATOM 2301 C CA . VAL A 1 309 ? -9.926 -17.170 2.982 1.00 88.62 309 VAL A CA 1
ATOM 2302 C C . VAL A 1 309 ? -8.934 -17.580 1.883 1.00 88.62 309 VAL A C 1
ATOM 2304 O O . VAL A 1 309 ? -9.349 -17.708 0.731 1.00 88.62 309 VAL A O 1
ATOM 2307 N N . PRO A 1 310 ? -7.638 -17.791 2.189 1.00 84.31 310 PRO A N 1
ATOM 2308 C CA . PRO A 1 310 ? -6.664 -18.184 1.177 1.00 84.31 310 PRO A CA 1
ATOM 2309 C C . PRO A 1 310 ? -6.933 -19.605 0.658 1.00 84.31 310 PRO A C 1
ATOM 2311 O O . PRO A 1 310 ? -7.519 -20.419 1.379 1.00 84.31 310 PRO A O 1
ATOM 2314 N N . PRO A 1 311 ? -6.459 -19.953 -0.552 1.00 82.25 311 PRO A N 1
ATOM 2315 C CA . PRO A 1 311 ? -6.449 -21.338 -1.009 1.00 82.25 311 PRO A CA 1
ATOM 2316 C C . PRO A 1 311 ? -5.739 -22.261 -0.006 1.00 82.25 311 PRO A C 1
ATOM 2318 O O . PRO A 1 311 ? -4.805 -21.858 0.682 1.00 82.25 311 PRO A O 1
ATOM 2321 N N . SER A 1 312 ? -6.154 -23.525 0.071 1.00 84.06 312 SER A N 1
ATOM 2322 C CA . SER A 1 312 ? -5.631 -24.472 1.069 1.00 84.06 312 SER A CA 1
ATOM 2323 C C . SER A 1 312 ? -4.195 -24.938 0.809 1.00 84.06 312 SER A C 1
ATOM 2325 O O . SER A 1 312 ? -3.577 -25.532 1.687 1.00 84.06 312 SER A O 1
ATOM 2327 N N . THR A 1 313 ? -3.672 -24.713 -0.395 1.00 81.75 313 THR A N 1
ATOM 2328 C CA . THR A 1 313 ? -2.335 -25.142 -0.819 1.00 81.75 313 THR A CA 1
ATOM 2329 C C . THR A 1 313 ? -1.618 -23.996 -1.502 1.00 81.75 313 THR A C 1
ATOM 2331 O O . THR A 1 313 ? -2.249 -23.250 -2.250 1.00 81.75 313 THR A O 1
ATOM 2334 N N . CYS A 1 314 ? -0.309 -23.900 -1.301 1.00 80.56 314 CYS A N 1
ATOM 2335 C CA . CYS A 1 314 ? 0.517 -22.892 -1.948 1.00 80.56 314 CYS A CA 1
ATOM 2336 C C . CYS A 1 314 ? 1.950 -23.375 -2.146 1.00 80.56 314 CYS A C 1
ATOM 2338 O O . CYS A 1 314 ? 2.399 -24.321 -1.495 1.00 80.56 314 CYS A O 1
ATOM 2340 N N . LYS A 1 315 ? 2.667 -22.722 -3.058 1.00 77.50 315 LYS A N 1
ATOM 2341 C CA . LYS A 1 315 ? 4.113 -22.861 -3.244 1.00 77.50 315 LYS A CA 1
ATOM 2342 C C . LYS A 1 315 ? 4.833 -21.730 -2.518 1.00 77.50 315 LYS A C 1
ATOM 2344 O O . LYS A 1 315 ? 4.340 -20.614 -2.500 1.00 77.50 315 LYS A O 1
ATOM 2349 N N . SER A 1 316 ? 6.010 -22.000 -1.960 1.00 75.12 316 SER A N 1
ATOM 2350 C CA . SER A 1 316 ? 6.887 -20.990 -1.341 1.00 75.12 316 SER A CA 1
ATOM 2351 C C . SER A 1 316 ? 6.984 -19.710 -2.192 1.00 75.12 316 SER A C 1
ATOM 2353 O O . SER A 1 316 ? 7.187 -19.780 -3.407 1.00 75.12 316 SER A O 1
ATOM 2355 N N . GLY A 1 317 ? 6.757 -18.556 -1.560 1.00 65.50 317 GLY A N 1
ATOM 2356 C CA . GLY A 1 317 ? 6.727 -17.241 -2.207 1.00 65.50 317 GLY A CA 1
ATOM 2357 C C . GLY A 1 317 ? 5.478 -16.930 -3.045 1.00 65.50 317 GLY A C 1
ATOM 2358 O O . GLY A 1 317 ? 5.344 -15.807 -3.532 1.00 65.50 317 GLY A O 1
ATOM 2359 N N . GLU A 1 318 ? 4.551 -17.878 -3.215 1.00 68.50 318 GLU A N 1
ATOM 2360 C CA . GLU A 1 318 ? 3.279 -17.646 -3.903 1.00 68.50 318 GLU A CA 1
ATOM 2361 C C . GLU A 1 318 ? 2.457 -16.600 -3.154 1.00 68.50 318 GLU A C 1
ATOM 2363 O O . GLU A 1 318 ? 2.396 -16.595 -1.923 1.00 68.50 318 GLU A O 1
ATOM 2368 N N . VAL A 1 319 ? 1.804 -15.715 -3.902 1.00 59.44 319 VAL A N 1
ATOM 2369 C CA . VAL A 1 319 ? 0.969 -14.651 -3.348 1.00 59.44 319 VAL A CA 1
ATOM 2370 C C . VAL A 1 319 ? -0.474 -14.883 -3.776 1.00 59.44 319 VAL A C 1
ATOM 2372 O O . VAL A 1 319 ? -0.739 -15.126 -4.952 1.00 59.44 319 VAL A O 1
ATOM 2375 N N . ALA A 1 320 ? -1.411 -14.771 -2.837 1.00 60.12 320 ALA A N 1
ATOM 2376 C CA . ALA A 1 320 ? -2.841 -14.864 -3.109 1.00 60.12 320 ALA A CA 1
ATOM 2377 C C . ALA A 1 320 ? -3.555 -13.611 -2.610 1.00 60.12 320 ALA A C 1
ATOM 2379 O O . ALA A 1 320 ? -3.493 -13.279 -1.428 1.00 60.12 320 ALA A O 1
ATOM 2380 N N . PHE A 1 321 ? -4.257 -12.934 -3.512 1.00 55.88 321 PHE A N 1
ATOM 2381 C CA . PHE A 1 321 ? -5.158 -11.843 -3.173 1.00 55.88 321 PHE A CA 1
ATOM 2382 C C . PHE A 1 321 ? -6.566 -12.400 -3.257 1.00 55.88 321 PHE A C 1
ATOM 2384 O O . PHE A 1 321 ? -6.994 -12.856 -4.317 1.00 55.88 321 PHE A O 1
ATOM 2391 N N . VAL A 1 322 ? -7.248 -12.431 -2.121 1.00 69.88 322 VAL A N 1
ATOM 2392 C CA . VAL A 1 322 ? -8.592 -12.989 -2.030 1.00 69.88 322 VAL A CA 1
ATOM 2393 C C . VAL A 1 322 ? -9.548 -11.857 -1.739 1.00 69.88 322 VAL A C 1
ATOM 2395 O O . VAL A 1 322 ? -9.457 -11.228 -0.680 1.00 69.88 322 VAL A O 1
ATOM 2398 N N . ASP A 1 323 ? -10.448 -11.605 -2.684 1.00 69.62 323 ASP A N 1
ATOM 2399 C CA . ASP A 1 323 ? -11.509 -10.622 -2.522 1.00 69.62 323 ASP A CA 1
ATOM 2400 C C . ASP A 1 323 ? -12.301 -10.914 -1.251 1.00 69.62 323 ASP A C 1
ATOM 2402 O O . ASP A 1 323 ? -12.568 -12.066 -0.896 1.00 69.62 323 ASP A O 1
ATOM 2406 N N . TYR A 1 324 ? -12.671 -9.855 -0.548 1.00 81.25 324 TYR A N 1
ATOM 2407 C CA . TYR A 1 324 ? -13.568 -9.944 0.582 1.00 81.25 324 TYR A CA 1
ATOM 2408 C C . TYR A 1 324 ? -14.399 -8.676 0.723 1.00 81.25 324 TYR A C 1
ATOM 2410 O O . TYR A 1 324 ? -13.993 -7.571 0.346 1.00 81.25 324 TYR A O 1
ATOM 2418 N N . THR A 1 325 ? -15.555 -8.844 1.349 1.00 76.62 325 THR A N 1
ATOM 2419 C CA . THR A 1 325 ? -16.337 -7.735 1.891 1.00 76.62 325 THR A CA 1
ATOM 2420 C C . THR A 1 325 ? -16.493 -7.906 3.390 1.00 76.62 325 THR A C 1
ATOM 2422 O O . THR A 1 325 ? -16.415 -9.026 3.900 1.00 76.62 325 THR A O 1
ATOM 2425 N N . ALA A 1 326 ? -16.696 -6.811 4.114 1.00 84.62 326 ALA A N 1
ATOM 2426 C CA . ALA A 1 326 ? -16.993 -6.852 5.542 1.00 84.62 326 ALA A CA 1
ATOM 2427 C C . ALA A 1 326 ? -17.667 -5.561 6.012 1.00 84.62 326 ALA A C 1
ATOM 2429 O O . ALA A 1 326 ? -17.517 -4.510 5.390 1.00 84.62 326 ALA A O 1
ATOM 2430 N N . ASP A 1 327 ? -18.325 -5.625 7.163 1.00 82.69 327 ASP A N 1
ATOM 2431 C CA . ASP A 1 327 ? -18.741 -4.443 7.907 1.00 82.69 327 ASP A CA 1
ATOM 2432 C C . ASP A 1 327 ? -17.670 -4.047 8.924 1.00 82.69 327 ASP A C 1
ATOM 2434 O O . ASP A 1 327 ? -17.125 -4.886 9.648 1.00 82.69 327 ASP A O 1
ATOM 2438 N N . TYR A 1 328 ? -17.398 -2.747 8.995 1.00 90.38 328 TYR A N 1
ATOM 2439 C CA . TYR A 1 328 ? -16.446 -2.135 9.912 1.00 90.38 328 TYR A CA 1
ATOM 2440 C C . TYR A 1 328 ? -17.164 -1.195 10.866 1.00 90.38 328 TYR A C 1
ATOM 2442 O O . TYR A 1 328 ? -17.748 -0.202 10.436 1.00 90.38 328 TYR A O 1
ATOM 2450 N N . TYR A 1 329 ? -17.067 -1.471 12.161 1.00 89.12 329 TYR A N 1
ATOM 2451 C CA . TYR A 1 329 ? -17.637 -0.648 13.223 1.00 89.12 329 TYR A CA 1
ATOM 2452 C C . TYR A 1 329 ? -16.519 -0.015 14.044 1.00 89.12 329 TYR A C 1
ATOM 2454 O O . TYR A 1 329 ? -15.612 -0.712 14.496 1.00 89.12 329 TYR A O 1
ATOM 2462 N N . PHE A 1 330 ? -16.596 1.295 14.248 1.00 90.62 330 PHE A N 1
ATOM 2463 C CA . PHE A 1 330 ? -15.630 2.084 15.009 1.00 90.62 330 PHE A CA 1
ATOM 2464 C C . PHE A 1 330 ? -16.294 2.579 16.290 1.00 90.62 330 PHE A C 1
ATOM 2466 O O . PHE A 1 330 ? -17.381 3.159 16.234 1.00 90.62 330 PHE A O 1
ATOM 2473 N N . TYR A 1 331 ? -15.637 2.383 17.428 1.00 88.44 331 TYR A N 1
ATOM 2474 C CA . TYR A 1 331 ? -16.160 2.705 18.755 1.00 88.44 331 TYR A CA 1
ATOM 2475 C C . TYR A 1 331 ? -15.329 3.772 19.444 1.00 88.44 331 TYR A C 1
ATOM 2477 O O . TYR A 1 331 ? -14.137 3.884 19.177 1.00 88.44 331 TYR A O 1
ATOM 2485 N N . VAL A 1 332 ? -15.955 4.497 20.365 1.00 88.81 332 VAL A N 1
ATOM 2486 C CA . VAL A 1 332 ? -15.318 5.494 21.236 1.00 88.81 332 VAL A CA 1
ATOM 2487 C C . VAL A 1 332 ? -15.680 5.244 22.689 1.00 88.81 332 VAL A C 1
ATOM 2489 O O . VAL A 1 332 ? -16.695 4.603 22.970 1.00 88.81 332 VAL A O 1
ATOM 2492 N N . ALA A 1 333 ? -14.885 5.780 23.614 1.00 87.31 333 ALA A N 1
ATOM 2493 C CA . ALA A 1 333 ? -15.203 5.740 25.036 1.00 87.31 333 ALA A CA 1
ATOM 2494 C C . ALA A 1 333 ? -16.514 6.489 25.339 1.00 87.31 333 ALA A C 1
ATOM 2496 O O . ALA A 1 333 ? -16.783 7.563 24.799 1.00 87.31 333 ALA A O 1
ATOM 2497 N N . ASN A 1 334 ? -17.318 5.939 26.246 1.00 80.25 334 ASN A N 1
ATOM 2498 C CA . ASN A 1 334 ? -18.526 6.582 26.741 1.00 80.25 334 ASN A CA 1
ATOM 2499 C C . ASN A 1 334 ? -18.146 7.825 27.548 1.00 80.25 334 ASN A C 1
ATOM 2501 O O . ASN A 1 334 ? -17.475 7.730 28.571 1.00 80.25 334 ASN A O 1
ATOM 2505 N N . THR A 1 335 ? -18.635 8.992 27.137 1.00 64.06 335 THR A N 1
ATOM 2506 C CA . THR A 1 335 ? -18.489 10.241 27.903 1.00 64.06 335 THR A CA 1
ATOM 2507 C C . THR A 1 335 ? -19.537 10.383 29.015 1.00 64.06 335 THR A C 1
ATOM 2509 O O . THR A 1 335 ? -19.538 11.377 29.734 1.00 64.06 335 THR A O 1
ATOM 2512 N N . SER A 1 336 ? -20.431 9.399 29.182 1.00 52.09 336 SER A N 1
ATOM 2513 C CA . SER A 1 336 ? -21.526 9.408 30.163 1.00 52.09 336 SER A CA 1
ATOM 2514 C C . SER A 1 336 ? -21.448 8.206 31.113 1.00 52.09 336 SER A C 1
ATOM 2516 O O . SER A 1 336 ? -21.347 7.061 30.673 1.00 52.09 336 SER A O 1
ATOM 2518 N N . ALA A 1 337 ? -21.533 8.474 32.421 1.00 43.44 337 ALA A N 1
ATOM 2519 C CA . ALA A 1 337 ? -21.274 7.543 33.529 1.00 43.44 337 ALA A CA 1
ATOM 2520 C C . ALA A 1 337 ? -22.316 6.415 33.743 1.00 43.44 337 ALA A C 1
ATOM 2522 O O . ALA A 1 337 ? -22.296 5.757 34.779 1.00 43.44 337 ALA A O 1
ATOM 2523 N N . THR A 1 338 ? -23.231 6.175 32.800 1.00 40.12 338 THR A N 1
ATOM 2524 C CA . THR A 1 338 ? -24.381 5.259 32.978 1.00 40.12 338 THR A CA 1
ATOM 2525 C C . THR A 1 338 ? -24.648 4.313 31.802 1.00 40.12 338 THR A C 1
ATOM 2527 O O . THR A 1 338 ? -25.702 3.686 31.745 1.00 40.12 338 THR A O 1
ATOM 2530 N N . ALA A 1 339 ? -23.719 4.157 30.859 1.00 43.19 339 ALA A N 1
ATOM 2531 C CA . ALA A 1 339 ? -23.947 3.297 29.698 1.00 43.19 339 ALA A CA 1
ATOM 2532 C C . ALA A 1 339 ? -23.594 1.821 29.980 1.00 43.19 339 ALA A C 1
ATOM 2534 O O . ALA A 1 339 ? -22.425 1.459 30.142 1.00 43.19 339 ALA A O 1
ATOM 2535 N N . THR A 1 340 ? -24.620 0.966 30.009 1.00 42.34 340 THR A N 1
ATOM 2536 C CA . THR A 1 340 ? -24.504 -0.496 29.911 1.00 42.34 340 THR A CA 1
ATOM 2537 C C . THR A 1 340 ? -23.933 -0.902 28.547 1.00 42.34 340 THR A C 1
ATOM 2539 O O . THR A 1 340 ? -23.929 -0.110 27.605 1.00 42.34 340 THR A O 1
ATOM 2542 N N . ALA A 1 341 ? -23.399 -2.124 28.434 1.00 44.59 341 ALA A N 1
ATOM 2543 C CA . ALA A 1 341 ? -22.878 -2.654 27.174 1.00 44.59 341 ALA A CA 1
ATOM 2544 C C . ALA A 1 341 ? -23.968 -2.599 26.089 1.00 44.59 341 ALA A C 1
ATOM 2546 O O . ALA A 1 341 ? -24.906 -3.394 26.103 1.00 44.59 341 ALA A O 1
ATOM 2547 N N . ASN A 1 342 ? -23.868 -1.638 25.171 1.00 43.94 342 ASN A N 1
ATOM 2548 C CA . ASN A 1 342 ? -24.779 -1.562 24.042 1.00 43.94 342 ASN A CA 1
ATOM 2549 C C . ASN A 1 342 ? -24.454 -2.729 23.109 1.00 43.94 342 ASN A C 1
ATOM 2551 O O . ASN A 1 342 ? -23.332 -2.843 22.614 1.00 43.94 342 ASN A O 1
ATOM 2555 N N . ASN A 1 343 ? -25.431 -3.609 22.885 1.00 44.50 343 ASN A N 1
ATOM 2556 C CA . ASN A 1 343 ? -25.332 -4.608 21.830 1.00 44.50 343 ASN A CA 1
ATOM 2557 C C . ASN A 1 343 ? -25.025 -3.881 20.520 1.00 44.50 343 ASN A C 1
ATOM 2559 O O . ASN A 1 343 ? -25.646 -2.857 20.221 1.00 44.50 343 ASN A O 1
ATOM 2563 N N . MET A 1 344 ? -24.063 -4.397 19.753 1.00 47.25 344 MET A N 1
ATOM 2564 C CA . MET A 1 344 ? -23.851 -3.934 18.387 1.00 47.25 344 MET A CA 1
ATOM 2565 C C . MET A 1 344 ? -25.206 -3.897 17.672 1.00 47.25 344 MET A C 1
ATOM 2567 O O . MET A 1 344 ? -25.927 -4.900 17.738 1.00 47.25 344 MET A O 1
ATOM 2571 N N . PRO A 1 345 ? -25.586 -2.773 17.037 1.00 45.50 345 PRO A N 1
ATOM 2572 C CA . PRO A 1 345 ? -26.847 -2.719 16.323 1.00 45.50 345 PRO A CA 1
ATOM 2573 C C . PRO A 1 345 ? -26.867 -3.860 15.299 1.00 45.50 345 PRO A C 1
ATOM 2575 O O . PRO A 1 345 ? -25.855 -4.077 14.622 1.00 45.50 345 PRO A O 1
ATOM 2578 N N . PRO A 1 346 ? -27.968 -4.628 15.219 1.00 38.28 346 PRO A N 1
ATOM 2579 C CA . PRO A 1 346 ? -28.055 -5.731 14.280 1.00 38.28 346 PRO A CA 1
ATOM 2580 C C . PRO A 1 346 ? -27.797 -5.206 12.863 1.00 38.28 346 PRO A C 1
ATOM 2582 O O . PRO A 1 346 ? -28.217 -4.089 12.539 1.00 38.28 346 PRO A O 1
ATOM 2585 N N . PRO A 1 347 ? -27.099 -5.976 12.013 1.00 38.59 347 PRO A N 1
ATOM 2586 C CA . PRO A 1 347 ? -26.864 -5.570 10.638 1.00 38.59 347 PRO A CA 1
ATOM 2587 C C . PRO A 1 347 ? -28.207 -5.297 9.953 1.00 38.59 347 PRO A C 1
ATOM 2589 O O . PRO A 1 347 ? -29.086 -6.155 9.901 1.00 38.59 347 PRO A O 1
ATOM 2592 N N . THR A 1 348 ? -28.382 -4.089 9.423 1.00 38.09 348 THR A N 1
ATOM 2593 C CA . THR A 1 348 ? -29.607 -3.672 8.722 1.00 38.09 348 THR A CA 1
ATOM 2594 C C . THR A 1 348 ? -29.614 -4.076 7.246 1.00 38.09 348 THR A C 1
ATOM 2596 O O . THR A 1 348 ? -30.398 -3.544 6.462 1.00 38.09 348 THR A O 1
ATOM 2599 N N . TYR A 1 349 ? -28.752 -5.009 6.828 1.00 36.53 349 TYR A N 1
ATOM 2600 C CA . TYR A 1 349 ? -28.574 -5.315 5.413 1.00 36.53 349 TYR A CA 1
ATOM 2601 C C . TYR A 1 349 ? -29.391 -6.527 4.948 1.00 36.53 349 TYR A C 1
ATOM 2603 O O . TYR A 1 349 ? -29.172 -7.655 5.382 1.00 36.53 349 TYR A O 1
ATOM 2611 N N . SER A 1 350 ? -30.301 -6.267 4.004 1.00 31.53 350 SER A N 1
ATOM 2612 C CA . SER A 1 350 ? -30.745 -7.248 3.011 1.00 31.53 350 SER A CA 1
ATOM 2613 C C . SER A 1 350 ? -29.765 -7.211 1.836 1.00 31.53 350 SER A C 1
ATOM 2615 O O . SER A 1 350 ? -29.542 -6.117 1.310 1.00 31.53 350 SER A O 1
ATOM 2617 N N . PRO A 1 351 ? -29.204 -8.347 1.384 1.00 31.06 351 PRO A N 1
ATOM 2618 C CA . PRO A 1 351 ? -28.369 -8.384 0.191 1.00 31.06 351 PRO A CA 1
ATOM 2619 C C . PRO A 1 351 ? -29.122 -7.828 -1.017 1.00 31.06 351 PRO A C 1
ATOM 2621 O O . PRO A 1 351 ? -29.997 -8.487 -1.576 1.00 31.06 351 PRO A O 1
ATOM 2624 N N . LYS A 1 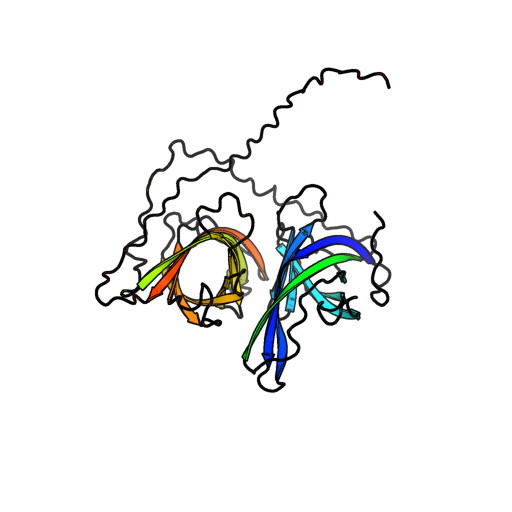352 ? -28.767 -6.612 -1.454 1.00 28.19 352 LYS A N 1
ATOM 2625 C CA . LYS A 1 352 ? -29.025 -6.193 -2.830 1.00 28.19 352 LYS A CA 1
ATOM 2626 C C . LYS A 1 352 ? -28.019 -6.949 -3.683 1.00 28.19 352 LYS A C 1
ATOM 2628 O O . LYS A 1 352 ? -26.869 -6.544 -3.827 1.00 28.19 352 LYS A O 1
ATOM 2633 N N . VAL A 1 353 ? -28.473 -8.077 -4.217 1.00 29.11 353 VAL A N 1
ATOM 2634 C CA . VAL A 1 353 ? -27.826 -8.745 -5.340 1.00 29.11 353 VAL A CA 1
ATOM 2635 C C . VAL A 1 353 ? -27.675 -7.689 -6.433 1.00 29.11 353 VAL A C 1
ATOM 2637 O O . VAL A 1 353 ? -28.671 -7.240 -6.998 1.00 29.11 353 VAL A O 1
ATOM 2640 N N . VAL A 1 354 ? -26.448 -7.259 -6.726 1.00 27.91 354 VAL A N 1
ATOM 2641 C CA . VAL A 1 354 ? -26.175 -6.587 -7.998 1.00 27.91 354 VAL A CA 1
ATOM 2642 C C . VAL A 1 354 ? -26.232 -7.694 -9.042 1.00 27.91 354 VAL A C 1
ATOM 2644 O O . VAL A 1 354 ? -25.233 -8.331 -9.364 1.00 27.91 354 VAL A O 1
ATOM 2647 N N . SER A 1 355 ? -27.445 -8.015 -9.489 1.00 27.31 355 SER A N 1
ATOM 2648 C CA . SER A 1 355 ? -27.648 -8.925 -10.603 1.00 27.31 355 SER A CA 1
ATOM 2649 C C . SER A 1 355 ? -27.036 -8.267 -11.830 1.00 27.31 355 SER A C 1
ATOM 2651 O O . SER A 1 355 ? -27.448 -7.174 -12.222 1.00 27.31 355 SER A O 1
ATOM 2653 N N . SER A 1 356 ? -26.076 -8.935 -12.457 1.00 29.08 356 SER A N 1
ATOM 2654 C CA . SER A 1 356 ? -25.471 -8.560 -13.737 1.00 29.08 356 SER A CA 1
ATOM 2655 C C . SER A 1 356 ? -26.439 -8.719 -14.922 1.00 29.08 356 SER A C 1
ATOM 2657 O O . SER A 1 356 ? -26.053 -9.143 -16.007 1.00 29.08 356 SER A O 1
ATOM 2659 N N . SER A 1 357 ? -27.712 -8.367 -14.744 1.00 30.91 357 SER A N 1
ATOM 2660 C CA . SER A 1 357 ? -28.715 -8.341 -15.802 1.00 30.91 357 SER A CA 1
ATOM 2661 C C . SER A 1 357 ? -29.065 -6.900 -16.163 1.00 30.91 357 SER A C 1
ATOM 2663 O O . SER A 1 357 ? -30.214 -6.480 -16.054 1.00 30.91 357 SER A O 1
ATOM 2665 N N . SER A 1 358 ? -28.080 -6.131 -16.628 1.00 26.22 358 SER A N 1
ATOM 2666 C CA . SER A 1 358 ? -28.373 -5.090 -17.611 1.00 26.22 358 SER A CA 1
ATOM 2667 C C . SER A 1 358 ? -28.470 -5.772 -18.973 1.00 26.22 358 SER A C 1
ATOM 2669 O O . SER A 1 358 ? -27.552 -5.757 -19.792 1.00 26.22 358 SER A O 1
ATOM 2671 N N . THR A 1 359 ? -29.611 -6.412 -19.227 1.00 26.30 359 THR A N 1
ATOM 2672 C CA . THR A 1 359 ? -30.044 -6.602 -20.606 1.00 26.30 359 THR A CA 1
ATOM 2673 C C . THR A 1 359 ? -30.214 -5.206 -21.193 1.00 26.30 359 THR A C 1
ATOM 2675 O O . THR A 1 359 ? -31.174 -4.497 -20.901 1.00 26.30 359 THR A O 1
ATOM 2678 N N . TYR A 1 360 ? -29.239 -4.781 -21.996 1.00 25.92 360 TYR A N 1
ATOM 2679 C CA . TYR A 1 360 ? -29.432 -3.702 -22.951 1.00 25.92 360 TYR A CA 1
ATOM 2680 C C . TYR A 1 360 ? -30.562 -4.142 -23.883 1.00 25.92 360 TYR A C 1
ATOM 2682 O O . TYR A 1 360 ? -30.344 -4.833 -24.875 1.00 25.92 360 TYR A O 1
ATOM 2690 N N . SER A 1 361 ? -31.796 -3.782 -23.535 1.00 26.19 361 SER A N 1
ATOM 2691 C CA . SER A 1 361 ? -32.884 -3.778 -24.496 1.00 26.19 361 SER A CA 1
ATOM 2692 C C . SER A 1 361 ? -32.562 -2.662 -25.473 1.00 26.19 361 SER A C 1
ATOM 2694 O O . SER A 1 361 ? -32.652 -1.483 -25.131 1.00 26.19 361 SER A O 1
ATOM 2696 N N . SER A 1 362 ? -32.136 -3.040 -26.674 1.00 28.66 362 SER A N 1
ATOM 2697 C CA . SER A 1 362 ? -32.043 -2.154 -27.824 1.00 28.66 362 SER A CA 1
ATOM 2698 C C . SER A 1 362 ? -33.432 -1.582 -28.112 1.00 28.66 362 SER A C 1
ATOM 2700 O O . SER A 1 362 ? -34.194 -2.118 -28.911 1.00 28.66 362 SER A O 1
ATOM 2702 N N . ILE A 1 363 ? -33.787 -0.493 -27.436 1.00 27.84 363 ILE A N 1
ATOM 2703 C CA . ILE A 1 363 ? -34.865 0.375 -27.878 1.00 27.84 363 ILE A CA 1
ATOM 2704 C C . ILE A 1 363 ? -34.300 1.143 -29.073 1.00 27.84 363 ILE A C 1
ATOM 2706 O O . ILE A 1 363 ? -33.518 2.084 -28.944 1.00 27.84 363 ILE A O 1
ATOM 2710 N N . PHE A 1 364 ? -34.672 0.676 -30.264 1.00 28.03 364 PHE A N 1
ATOM 2711 C CA . PHE A 1 364 ? -34.700 1.496 -31.465 1.00 28.03 364 PHE A CA 1
ATOM 2712 C C . PHE A 1 364 ? -35.631 2.681 -31.181 1.00 28.03 364 PHE A C 1
ATOM 2714 O O . PHE A 1 364 ? -36.849 2.580 -31.319 1.00 28.03 364 PHE A O 1
ATOM 2721 N N . LEU A 1 365 ? -35.067 3.811 -30.755 1.00 27.02 365 LEU A N 1
ATOM 2722 C CA . LEU A 1 365 ? -35.747 5.093 -30.882 1.00 27.02 365 LEU A CA 1
ATOM 2723 C C . LEU A 1 365 ? -35.700 5.467 -32.363 1.00 27.02 365 LEU A C 1
ATOM 2725 O O . LEU A 1 365 ? -34.702 5.973 -32.872 1.00 27.02 365 LEU A O 1
ATOM 2729 N N . LEU A 1 366 ? -36.797 5.166 -33.058 1.00 27.55 366 LEU A N 1
ATOM 2730 C CA . LEU A 1 366 ? -37.172 5.843 -34.292 1.00 27.55 366 LEU A CA 1
ATOM 2731 C C . LEU A 1 366 ? -37.185 7.348 -34.003 1.00 27.55 366 LEU A C 1
ATOM 2733 O O . LEU A 1 366 ? -38.089 7.853 -33.341 1.00 27.55 366 LEU A O 1
ATOM 2737 N N . PHE A 1 367 ? -36.164 8.059 -34.476 1.00 25.86 367 PHE A N 1
ATOM 2738 C CA . PHE A 1 367 ? -36.197 9.513 -34.552 1.00 25.86 367 PHE A CA 1
ATOM 2739 C C . PHE A 1 367 ? -37.276 9.916 -35.566 1.00 25.86 367 PHE A C 1
ATOM 2741 O O . PHE A 1 367 ? -37.176 9.519 -36.731 1.00 25.86 367 PHE A O 1
ATOM 2748 N N . PRO A 1 368 ? -38.288 10.720 -35.195 1.00 28.09 368 PRO A N 1
ATOM 2749 C CA . PRO A 1 368 ? -39.045 11.438 -36.197 1.00 28.09 368 PRO A CA 1
ATOM 2750 C C . PRO A 1 368 ? -38.131 12.531 -36.758 1.00 28.09 368 PRO A C 1
ATOM 2752 O O . PRO A 1 368 ? -37.652 13.406 -36.037 1.00 28.09 368 PRO A O 1
ATOM 2755 N N . PHE A 1 369 ? -37.871 12.455 -38.061 1.00 29.31 369 PHE A N 1
ATOM 2756 C CA . PHE A 1 369 ? -37.341 13.569 -38.835 1.00 29.31 369 PHE A CA 1
ATOM 2757 C C . PHE A 1 369 ? -38.271 14.772 -38.652 1.00 29.31 369 PHE A C 1
ATOM 2759 O O . PHE A 1 369 ? -39.387 14.777 -39.167 1.00 29.31 369 PHE A O 1
ATOM 2766 N N . ILE A 1 370 ? -37.807 15.800 -37.945 1.00 30.97 370 ILE A N 1
ATOM 2767 C CA . ILE A 1 370 ? -38.382 17.138 -38.047 1.00 30.97 370 ILE A CA 1
ATOM 2768 C C . ILE A 1 370 ? -37.400 17.960 -38.873 1.00 30.97 370 ILE A C 1
ATOM 2770 O O . ILE A 1 370 ? -36.348 18.385 -38.401 1.00 30.97 370 ILE A O 1
ATOM 2774 N N . PHE A 1 371 ? -37.759 18.131 -40.144 1.00 31.83 371 PHE A N 1
ATOM 2775 C CA . PHE A 1 371 ? -37.246 19.194 -40.990 1.00 31.83 371 PHE A CA 1
ATOM 2776 C C . PHE A 1 371 ? -37.542 20.538 -40.318 1.00 31.83 371 PHE A C 1
ATOM 2778 O O . PHE A 1 371 ? -38.704 20.860 -40.081 1.00 31.83 371 PHE A O 1
ATOM 2785 N N . TYR A 1 372 ? -36.511 21.345 -40.087 1.00 27.56 372 TYR A N 1
ATOM 2786 C CA . TYR A 1 372 ? -36.672 22.793 -40.089 1.00 27.56 372 TYR A CA 1
ATOM 2787 C C . TYR A 1 372 ? -35.830 23.359 -41.226 1.00 27.56 372 TYR A C 1
ATOM 2789 O O . TYR A 1 372 ? -34.601 23.377 -41.184 1.00 27.56 372 TYR A O 1
ATOM 2797 N N . SER A 1 373 ? -36.532 23.758 -42.282 1.00 30.03 373 SER A N 1
ATOM 2798 C CA . SER A 1 373 ? -36.023 24.631 -43.327 1.00 30.03 373 SER A CA 1
ATOM 2799 C C . SER A 1 373 ? -36.289 26.089 -42.940 1.00 30.03 373 SER A C 1
ATOM 2801 O O . SER A 1 373 ? -37.343 26.381 -42.382 1.00 30.03 373 SER A O 1
ATOM 2803 N N . LEU A 1 374 ? -35.366 26.961 -43.366 1.00 34.72 374 LEU A N 1
ATOM 2804 C CA . LEU A 1 374 ? -35.521 28.403 -43.628 1.00 34.72 374 LEU A CA 1
ATOM 2805 C C . LEU A 1 374 ? -35.764 29.316 -42.410 1.00 34.72 374 LEU A C 1
ATOM 2807 O O . LEU A 1 374 ? -36.873 29.397 -41.890 1.00 34.72 374 LEU A O 1
ATOM 2811 N N . LEU A 1 375 ? -34.755 30.103 -42.018 1.00 37.75 375 LEU A N 1
ATOM 2812 C CA . LEU A 1 375 ? -34.361 31.395 -42.610 1.00 37.75 375 LEU A CA 1
ATOM 2813 C C . LEU A 1 375 ? -33.005 31.855 -42.061 1.00 37.75 375 LEU A C 1
ATOM 2815 O O . LEU A 1 375 ? -32.745 31.587 -40.866 1.00 37.75 375 LEU A O 1
#

Foldseek 3Di:
DDDDDDPPFDDDDPQKDWDFKWKKWWKFKWAQAQVPQDTDGQKTWIFIHGDDPDPDPDGQWIWIDDVNFTKIAGPQFGKMWTWDFDTWAAAPCNQFWGTKTKTATDDILPGQDDCPQFGIKIWDPKGGHHDPPGDHHGAMDIMIMMTMMITIGRHPDDRPPPPRVVPPPPPQCPPPPDQPPPQPFDPCQVFDDWQKDFLFKWKKKWWFKWWQAQVPQDTDRQKIWIFTDGPPPPPDPHGQWIWMDRVNWTKIAGRPPRKMWTWDWPDWAQAPDNQFGTKTKTATDDINDCDDSQNQFGIKIWHPKDHRDDDGGHHHSDMDIIIMMTMMTTMGGHPDPDDDRDRDPTDPDRDPPPNPPPPPPPPPPPDDDDDDDDD

InterPro domains:
  IPR021851 Protein of unknown function DUF3455 [PF11937] (14-152)
  IPR021851 Protein of unknown function DUF3455 [PF11937] (193-331)

Secondary structure (DSSP, 8-state):
-PPPPPPTT--PPTTEEEEEEEEEEEEEEEEE-TTT-SEEEEEEEEEEEE--SS------EEEEEETTEEEEEETTT--EEEEEEEEEE--TTTTTBPPEEEEEEEE----SSTTTT--EEEEEEEEEBPPPS---TT-EEEEEEEEEEEEEEETT---------S----------SS------PPPTTSPPPTTEEEEEEEEEEEEEEEEE-TTT--EEEEEEEEEEEETT-TT--S-SEEEEEETTEEEEEETTT--EEEEEEEEEE--SSTTBPPEEEEEEEEE--TTSTTTTEEEEEEEEEEEBPPPS---TT-EEEEEEEEEEEEEEE-SSTT---PPPPPP----------------------------

Organism: NCBI:txid261099

Radius of gyration: 23.76 Å; chains: 1; bounding box: 56×56×77 Å

pLDDT: mean 71.32, std 21.64, range [23.72, 98.5]

Sequence (375 aa):
MVQAALPAGIVVPDGNELSIKLQGMGTQNYICNTTSGAFALDSVTSTLFKESTDFSLTPTAYYIFVDGKPTWISAADNSTITGAPQAKVPATNASFSVPNVLLKAVANNNVPGLFSGVSYFVRINTNGGQPPASCTGGQTAQVDYSADYWFYVPTGFKAPTVTKPTAYVVPTLTAPPNPVTTQYSIPTTLPLPAGNTLKSHYQGIGTQNYICDDKTSTFTLSNVTAALFKQGAEYQLTPSIQYVFVNGVPTWIAIGDKSTVSGTPITKVPSPDPANIPWVLLKSNTTNTPNGILNDVTFLARVNTFQGVPPSTCKSGEVAFVDYTADYYFYVANTSATATANNMPPPTYSPKVVSSSSTYSSIFLLFPFIFYSLL